Protein AF-A0A0G1WXK4-F1 (afdb_monomer_lite)

Foldseek 3Di:
DDDDDDDDDDDDDDDDDDDDDDDDDPDDDVVVVVVVVVVVVVVVVVVVVVVVVVVVVVVVVLVVLQVQQVVQQVQVLVQVVCCCVPVVCPPLPHDQWDWGDGPNDIWIKGKDFDWDKDAWDKDKFFDFDKDKDFDPPFFAKKKKKWFWWWWWWWWWEELPFWWFKWQWWFWKDKLNQWIWHIWAIWYTWASQARETHETAFAWIGRAPDIDGAGFAWWAWWHYYDNIYIIHTIYTIIMGMHMDRDDDDSMMMTGKIGWIAWIGYRDDPITIIHTTGIMMMMMITHMGDIDTAKMKMWIWDQVVQWIKIKIWMWGQDPNDTKIKIKMKTWSHHPVCCVPDPRTDIDMDMDID

Structure (mmCIF, N/CA/C/O backbone):
data_AF-A0A0G1WXK4-F1
#
_entry.id   AF-A0A0G1WXK4-F1
#
loop_
_atom_site.group_PDB
_atom_site.id
_atom_site.type_symbol
_atom_site.label_atom_id
_atom_site.label_alt_id
_atom_site.label_comp_id
_atom_site.label_asym_id
_atom_site.label_entity_id
_atom_site.label_seq_id
_atom_site.pdbx_PDB_ins_code
_atom_site.Cartn_x
_atom_site.Cartn_y
_atom_site.Cartn_z
_atom_site.occupancy
_atom_site.B_iso_or_equiv
_atom_site.auth_seq_id
_atom_site.auth_comp_id
_atom_site.auth_asym_id
_atom_site.auth_atom_id
_atom_site.pdbx_PDB_model_num
ATOM 1 N N . MET A 1 1 ? -35.075 -45.309 130.081 1.00 41.66 1 MET A N 1
ATOM 2 C CA . MET A 1 1 ? -35.761 -46.570 130.445 1.00 41.66 1 MET A CA 1
ATOM 3 C C . MET A 1 1 ? -36.069 -47.338 129.164 1.00 41.66 1 MET A C 1
ATOM 5 O O . MET A 1 1 ? -36.325 -46.714 128.147 1.00 41.66 1 MET A O 1
ATOM 9 N N . LYS A 1 2 ? -35.885 -48.659 129.210 1.00 35.12 2 LYS A N 1
ATOM 10 C CA . LYS A 1 2 ? -35.767 -49.619 128.099 1.00 35.12 2 LYS A CA 1
ATOM 11 C C . LYS A 1 2 ? -36.991 -49.719 127.160 1.00 35.12 2 LYS A C 1
ATOM 13 O O . LYS A 1 2 ? -38.094 -49.835 127.667 1.00 35.12 2 LYS A O 1
ATOM 18 N N . ILE A 1 3 ? -36.689 -49.835 125.852 1.00 43.84 3 ILE A N 1
ATOM 19 C CA . ILE A 1 3 ? -37.064 -50.914 124.888 1.00 43.84 3 ILE A CA 1
ATOM 20 C C . ILE A 1 3 ? -38.580 -51.095 124.621 1.00 43.84 3 ILE A C 1
ATOM 22 O O . ILE A 1 3 ? -39.350 -51.225 125.556 1.00 43.84 3 ILE A O 1
ATOM 26 N N . GLN A 1 4 ? -39.067 -51.072 123.369 1.00 45.81 4 GLN A N 1
ATOM 27 C CA . GLN A 1 4 ? -39.201 -52.216 122.432 1.00 45.81 4 GLN A CA 1
ATOM 28 C C . GLN A 1 4 ? -39.259 -51.697 120.976 1.00 45.81 4 GLN A C 1
ATOM 30 O O . GLN A 1 4 ? -40.001 -50.770 120.680 1.00 45.81 4 GLN A O 1
ATOM 35 N N . ASN A 1 5 ? -38.365 -52.143 120.084 1.00 42.38 5 ASN A N 1
ATOM 36 C CA . ASN A 1 5 ? -38.590 -53.232 119.114 1.00 42.38 5 ASN A CA 1
ATOM 37 C C . ASN A 1 5 ? -39.894 -53.099 118.304 1.00 42.38 5 ASN A C 1
ATOM 39 O O . ASN A 1 5 ? -40.958 -53.382 118.837 1.00 42.38 5 ASN A O 1
ATOM 43 N N . ASN A 1 6 ? -39.807 -52.889 116.985 1.00 46.06 6 ASN A N 1
ATOM 44 C CA . ASN A 1 6 ? -39.940 -54.022 116.065 1.00 46.06 6 ASN A CA 1
ATOM 45 C C . ASN A 1 6 ? -39.464 -53.689 114.643 1.00 46.06 6 ASN A C 1
ATOM 47 O O . ASN A 1 6 ? -39.660 -52.607 114.106 1.00 46.06 6 ASN A O 1
ATOM 51 N N . ARG A 1 7 ? -38.808 -54.694 114.084 1.00 48.53 7 ARG A N 1
ATOM 52 C CA . ARG A 1 7 ? -38.086 -54.807 112.823 1.00 48.53 7 ARG A CA 1
ATOM 53 C C . ARG A 1 7 ? -39.079 -55.139 111.697 1.00 48.53 7 ARG A C 1
ATOM 55 O O . ARG A 1 7 ? -39.976 -55.936 111.953 1.00 48.53 7 ARG A O 1
ATOM 62 N N . LYS A 1 8 ? -38.842 -54.673 110.460 1.00 41.69 8 LYS A N 1
ATOM 63 C CA . LYS A 1 8 ? -38.723 -55.514 109.236 1.00 41.69 8 LYS A CA 1
ATOM 64 C C . LYS A 1 8 ? -38.886 -54.723 107.928 1.00 41.69 8 LYS A C 1
ATOM 66 O O . LYS A 1 8 ? -39.971 -54.232 107.658 1.00 41.69 8 LYS A O 1
ATOM 71 N N . GLY A 1 9 ? -37.820 -54.786 107.117 1.00 40.81 9 GLY A N 1
ATOM 72 C CA . GLY A 1 9 ? -37.814 -54.814 105.643 1.00 40.81 9 GLY A CA 1
ATOM 73 C C . GLY A 1 9 ? -38.165 -53.508 104.924 1.00 40.81 9 GLY A C 1
ATOM 74 O O . GLY A 1 9 ? -39.034 -52.773 105.353 1.00 40.81 9 GLY A O 1
ATOM 75 N N . GLU A 1 10 ? -37.591 -53.141 103.787 1.00 44.91 10 GLU A N 1
ATOM 76 C CA . GLU A 1 10 ? -36.453 -53.609 102.997 1.00 44.91 10 GLU A CA 1
ATOM 77 C C . GLU A 1 10 ? -36.301 -52.555 101.879 1.00 44.91 10 GLU A C 1
ATOM 79 O O . GLU A 1 10 ? -37.285 -51.995 101.401 1.00 44.91 10 GLU A O 1
ATOM 84 N N . THR A 1 11 ? -35.074 -52.256 101.475 1.00 51.19 11 THR A N 1
ATOM 85 C CA . THR A 1 11 ? -34.707 -51.358 100.367 1.00 51.19 11 THR A CA 1
ATOM 86 C C . THR A 1 11 ? -34.987 -51.963 98.982 1.00 51.19 11 THR A C 1
ATOM 88 O O . THR A 1 11 ? -34.488 -53.055 98.734 1.00 51.19 11 THR A O 1
ATOM 91 N N . LYS A 1 12 ? -35.625 -51.231 98.045 1.00 43.31 12 LYS A N 1
ATOM 92 C CA . LYS A 1 12 ? -35.510 -51.371 96.559 1.00 43.31 12 LYS A CA 1
ATOM 93 C C . LYS A 1 12 ? -35.863 -50.005 95.909 1.00 43.31 12 LYS A C 1
ATOM 95 O O . LYS A 1 12 ? -36.922 -49.485 96.224 1.00 43.31 12 LYS A O 1
ATOM 100 N N . SER A 1 13 ? -35.024 -49.255 95.167 1.00 46.50 13 SER A N 1
ATOM 101 C CA . SER A 1 13 ? -34.212 -49.544 93.956 1.00 46.50 13 SER A CA 1
ATOM 102 C C . SER A 1 13 ? -35.117 -50.037 92.801 1.00 46.50 13 SER A C 1
ATOM 104 O O . SER A 1 13 ? -35.832 -51.002 93.019 1.00 46.50 13 SER A O 1
ATOM 106 N N . ILE A 1 14 ? -35.200 -49.509 91.566 1.00 52.84 14 ILE A N 1
ATOM 107 C CA . ILE A 1 14 ? -34.344 -48.684 90.684 1.00 52.84 14 ILE A CA 1
ATOM 108 C C . ILE A 1 14 ? -35.259 -48.032 89.602 1.00 52.84 14 ILE A C 1
ATOM 110 O O . ILE A 1 14 ? -36.332 -48.559 89.332 1.00 52.84 14 ILE A O 1
ATOM 114 N N . ALA A 1 15 ? -34.799 -46.919 89.006 1.00 56.75 15 ALA A N 1
ATOM 115 C CA . ALA A 1 15 ? -35.123 -46.283 87.709 1.00 56.75 15 ALA A CA 1
ATOM 116 C C . ALA A 1 15 ? -36.350 -46.731 86.879 1.00 56.75 15 ALA A C 1
ATOM 118 O O . ALA A 1 15 ? -36.538 -47.904 86.574 1.00 56.75 15 ALA A O 1
ATOM 119 N N . GLY A 1 16 ? -37.077 -45.748 86.336 1.00 41.72 16 GLY A N 1
ATOM 120 C CA . GLY A 1 16 ? -38.125 -45.993 85.345 1.00 41.72 16 GLY A CA 1
ATOM 121 C C . GLY A 1 16 ? -38.534 -44.739 84.580 1.00 41.72 16 GLY A C 1
ATOM 122 O O . GLY A 1 16 ? -39.426 -44.008 84.998 1.00 41.72 16 GLY A O 1
ATOM 123 N N . PHE A 1 17 ? -37.880 -44.526 83.440 1.00 55.03 17 PHE A N 1
ATOM 124 C CA . PHE A 1 17 ? -38.370 -43.749 82.302 1.00 55.03 17 PHE A CA 1
ATOM 125 C C . PHE A 1 17 ? -39.812 -44.202 82.005 1.00 55.03 17 PHE A C 1
ATOM 127 O O . PHE A 1 17 ? -40.010 -45.360 81.641 1.00 55.03 17 PHE A O 1
ATOM 134 N N . THR A 1 18 ? -40.823 -43.350 82.206 1.00 49.12 18 THR A N 1
ATOM 135 C CA . THR A 1 18 ? -42.198 -43.674 81.793 1.00 49.12 18 THR A CA 1
ATOM 136 C C . THR A 1 18 ? -42.610 -42.828 80.591 1.00 49.12 18 THR A C 1
ATOM 138 O O . THR A 1 18 ? -42.410 -41.613 80.588 1.00 49.12 18 THR A O 1
ATOM 141 N N . PRO A 1 19 ? -43.124 -43.480 79.534 1.00 50.81 19 PRO A N 1
ATOM 142 C CA . PRO A 1 19 ? -43.397 -42.862 78.251 1.00 50.81 19 PRO A CA 1
ATOM 143 C C . PRO A 1 19 ? -44.716 -42.093 78.305 1.00 50.81 19 PRO A C 1
ATOM 145 O O . PRO A 1 19 ? -45.683 -42.515 78.941 1.00 50.81 19 PRO A O 1
ATOM 148 N N . TYR A 1 20 ? -44.783 -40.982 77.581 1.00 52.19 20 TYR A N 1
ATOM 149 C CA . TYR A 1 20 ? -46.038 -40.285 77.329 1.00 52.19 20 TYR A CA 1
ATOM 150 C C . TYR A 1 20 ? -46.909 -41.163 76.418 1.00 52.19 20 TYR A C 1
ATOM 152 O O . TYR A 1 20 ? -46.663 -41.288 75.219 1.00 52.19 20 TYR A O 1
ATOM 160 N N . HIS A 1 21 ? -47.905 -41.816 77.01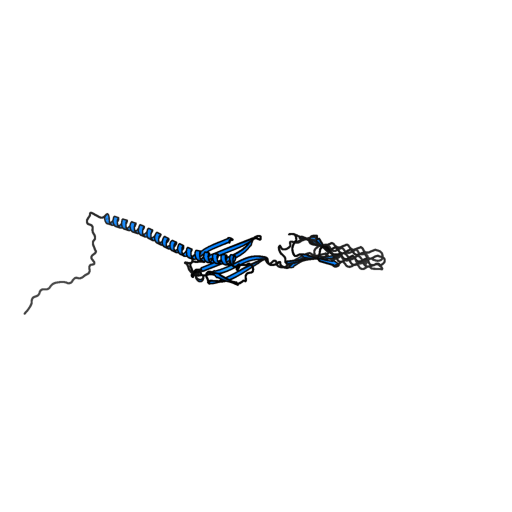4 1.00 43.34 21 HIS A N 1
ATOM 161 C CA . HIS A 1 21 ? -48.878 -42.670 76.340 1.00 43.34 21 HIS A CA 1
ATOM 162 C C . HIS A 1 21 ? -49.996 -41.792 75.750 1.00 43.34 21 HIS A C 1
ATOM 164 O O . HIS A 1 21 ? -50.856 -41.288 76.471 1.00 43.34 21 HIS A O 1
ATOM 170 N N . PHE A 1 22 ? -49.983 -41.589 74.432 1.00 50.44 22 PHE A N 1
ATOM 171 C CA . PHE A 1 22 ? -51.035 -40.893 73.685 1.00 50.44 22 PHE A CA 1
ATOM 172 C C . PHE A 1 22 ? -52.007 -41.934 73.108 1.00 50.44 22 PHE A C 1
ATOM 174 O O . PHE A 1 22 ? -51.678 -42.602 72.135 1.00 50.44 22 PHE A O 1
ATOM 181 N N . PHE A 1 23 ? -53.213 -42.077 73.671 1.00 50.66 23 PHE A N 1
ATOM 182 C CA . PHE A 1 23 ? -54.327 -42.738 72.976 1.00 50.66 23 PHE A CA 1
ATOM 183 C C . PHE A 1 23 ? -55.644 -41.972 73.159 1.00 50.66 23 PHE A C 1
ATOM 185 O O . PHE A 1 23 ? -56.303 -42.027 74.190 1.00 50.66 23 PHE A O 1
ATOM 192 N N . SER A 1 24 ? -55.966 -41.227 72.099 1.00 55.62 24 SER A N 1
ATOM 193 C CA . SER A 1 24 ? -57.260 -41.115 71.411 1.00 55.62 24 SER A CA 1
ATOM 194 C C . SER A 1 24 ? -58.548 -41.375 72.213 1.00 55.62 24 SER A C 1
ATOM 196 O O . SER A 1 24 ? -58.931 -42.517 72.461 1.00 55.62 24 SER A O 1
ATOM 198 N N . LYS A 1 25 ? -59.312 -40.298 72.458 1.00 50.84 25 LYS A N 1
ATOM 199 C CA . LYS A 1 25 ? -60.781 -40.361 72.491 1.00 50.84 25 LYS A CA 1
ATOM 200 C C . LYS A 1 25 ? -61.309 -40.229 71.060 1.00 50.84 25 LYS A C 1
ATOM 202 O O . LYS A 1 25 ? -61.037 -39.241 70.378 1.00 50.84 25 LYS A O 1
ATOM 207 N N . SER A 1 26 ? -62.083 -41.229 70.645 1.00 61.22 26 SER A N 1
ATOM 208 C CA . SER A 1 26 ? -62.798 -41.291 69.369 1.00 61.22 26 SER A CA 1
ATOM 209 C C . SER A 1 26 ? -63.675 -40.050 69.158 1.00 61.22 26 SER A C 1
ATOM 211 O O . SER A 1 26 ? -64.476 -39.699 70.026 1.00 61.22 26 SER A O 1
ATOM 213 N N . GLY A 1 27 ? -63.500 -39.383 68.011 1.00 58.22 27 GLY A N 1
ATOM 214 C CA . GLY A 1 27 ? -64.423 -38.351 67.536 1.00 58.22 27 GLY A CA 1
ATOM 215 C C . GLY A 1 27 ? -63.865 -37.271 66.606 1.00 58.22 27 GLY A C 1
ATOM 216 O O . GLY A 1 27 ? -64.659 -36.682 65.882 1.00 58.22 27 GLY A O 1
ATOM 217 N N . LYS A 1 28 ? -62.558 -36.951 66.592 1.00 59.44 28 LYS A N 1
ATOM 218 C CA . LYS A 1 28 ? -62.038 -35.792 65.819 1.00 59.44 28 LYS A CA 1
ATOM 219 C C . LYS A 1 28 ? -60.566 -35.962 65.387 1.00 59.44 28 LYS A C 1
ATOM 221 O O . LYS A 1 28 ? -59.676 -35.430 66.036 1.00 59.44 28 LYS A O 1
ATOM 226 N N . GLY A 1 29 ? -60.307 -36.709 64.305 1.00 63.47 29 GLY A N 1
ATOM 227 C CA . GLY A 1 29 ? -58.955 -36.939 63.740 1.00 63.47 29 GLY A CA 1
ATOM 228 C C . GLY A 1 29 ? -58.652 -36.218 62.413 1.00 63.47 29 GLY A C 1
ATOM 229 O O . GLY A 1 29 ? -57.507 -36.169 61.981 1.00 63.47 29 GLY A O 1
ATOM 230 N N . PHE A 1 30 ? -59.661 -35.626 61.768 1.00 76.88 30 PHE A N 1
ATOM 231 C CA . PHE A 1 30 ? -59.514 -34.963 60.463 1.00 76.88 30 PHE A CA 1
ATOM 232 C C . PHE A 1 30 ? -58.819 -33.591 60.547 1.00 76.88 30 PHE A C 1
ATOM 234 O O . PHE A 1 30 ? -58.151 -33.161 59.609 1.00 76.88 30 PHE A O 1
ATOM 241 N N . THR A 1 31 ? -58.931 -32.909 61.687 1.00 84.50 31 THR A N 1
ATOM 242 C CA . THR A 1 31 ? -58.448 -31.531 61.864 1.00 84.50 31 THR A CA 1
ATOM 243 C C . THR A 1 31 ? -56.924 -31.408 61.814 1.00 84.50 31 THR A C 1
ATOM 245 O O . THR A 1 31 ? -56.426 -30.398 61.329 1.00 84.50 31 THR A O 1
ATOM 248 N N . LEU A 1 32 ? -56.177 -32.424 62.262 1.00 84.06 32 LEU A N 1
ATOM 249 C CA . LEU A 1 32 ? -54.707 -32.404 62.276 1.00 84.06 32 LEU A CA 1
ATOM 250 C C . LEU A 1 32 ? -54.129 -32.582 60.859 1.00 84.06 32 LEU A C 1
ATOM 252 O O . LEU A 1 32 ? -53.224 -31.851 60.465 1.00 84.06 32 LEU A O 1
ATOM 256 N N . LEU A 1 33 ? -54.715 -33.481 60.060 1.00 85.12 33 LEU A N 1
ATOM 257 C CA . LEU A 1 33 ? -54.358 -33.656 58.646 1.00 85.12 33 LEU A CA 1
ATOM 258 C C . LEU A 1 33 ? -54.715 -32.416 57.815 1.00 85.12 33 LEU A C 1
ATOM 260 O O . LEU A 1 33 ? -53.905 -31.975 57.003 1.00 85.12 33 LEU A O 1
ATOM 264 N N . LEU A 1 34 ? -55.886 -31.815 58.060 1.00 89.38 34 LEU A N 1
ATOM 265 C CA . LEU A 1 34 ? -56.286 -30.564 57.412 1.00 89.38 34 LEU A CA 1
ATOM 266 C C . LEU A 1 34 ? -55.336 -29.412 57.771 1.00 89.38 34 LEU A C 1
ATOM 268 O O . LEU A 1 34 ? -54.915 -28.675 56.884 1.00 89.38 34 LEU A O 1
ATOM 272 N N . ALA A 1 35 ? -54.962 -29.274 59.047 1.00 90.88 35 ALA A N 1
ATOM 273 C CA . ALA A 1 35 ? -54.030 -28.240 59.492 1.00 90.88 35 ALA A CA 1
ATOM 274 C C . ALA A 1 35 ? -52.653 -28.387 58.825 1.00 90.88 35 ALA A C 1
ATOM 276 O O . ALA A 1 35 ? -52.133 -27.415 58.283 1.00 90.88 35 ALA A O 1
ATOM 277 N N . ALA A 1 36 ? -52.096 -29.602 58.791 1.00 90.50 36 ALA A N 1
ATOM 278 C CA . ALA A 1 36 ? -50.813 -29.864 58.142 1.00 90.50 36 ALA A CA 1
ATOM 279 C C . ALA A 1 36 ? -50.853 -29.590 56.628 1.00 90.50 36 ALA A C 1
ATOM 281 O O . ALA A 1 36 ? -49.918 -29.005 56.080 1.00 90.50 36 ALA A O 1
ATOM 282 N N . LEU A 1 37 ? -51.953 -29.953 55.958 1.00 95.12 37 LEU A N 1
ATOM 283 C CA . LEU A 1 37 ? -52.156 -29.676 54.538 1.00 95.12 37 LEU A CA 1
ATOM 284 C C . LEU A 1 37 ? -52.185 -28.167 54.272 1.00 95.12 37 LEU A C 1
ATOM 286 O O . LEU A 1 37 ? -51.440 -27.688 53.417 1.00 95.12 37 LEU A O 1
ATOM 290 N N . VAL A 1 38 ? -52.964 -27.405 55.045 1.00 96.00 38 VAL A N 1
ATOM 291 C CA . VAL A 1 38 ? -53.034 -25.943 54.898 1.00 96.00 38 VAL A CA 1
ATOM 292 C C . VAL A 1 38 ? -51.671 -25.301 55.171 1.00 96.00 38 VAL A C 1
ATOM 294 O O . VAL A 1 38 ? -51.231 -24.467 54.381 1.00 96.00 38 VAL A O 1
ATOM 297 N N . SER A 1 39 ? -50.950 -25.730 56.213 1.00 96.50 39 SER A N 1
ATOM 298 C CA . SER A 1 39 ? -49.589 -25.247 56.485 1.00 96.50 39 SER A CA 1
ATOM 299 C C . SER A 1 39 ? -48.612 -25.552 55.345 1.00 96.50 39 SER A C 1
ATOM 301 O O . SER A 1 39 ? -47.809 -24.688 54.997 1.00 96.50 39 SER A O 1
ATOM 303 N N . SER A 1 40 ? -48.689 -26.734 54.724 1.00 97.00 40 SER A N 1
ATOM 304 C CA . SER A 1 40 ? -47.815 -27.093 53.598 1.00 97.00 40 SER A CA 1
ATOM 305 C C . SER A 1 40 ? -48.082 -26.250 52.347 1.00 97.00 40 SER A C 1
ATOM 307 O O . SER A 1 40 ? -47.136 -25.820 51.690 1.00 97.00 40 SER A O 1
ATOM 309 N N . ILE A 1 41 ? -49.353 -25.938 52.056 1.00 97.00 41 ILE A N 1
ATOM 310 C CA . ILE A 1 41 ? -49.741 -25.085 50.925 1.00 97.00 41 ILE A CA 1
ATOM 311 C C . ILE A 1 41 ? -49.258 -23.654 51.154 1.00 97.00 41 ILE A C 1
ATOM 313 O O . ILE A 1 41 ? -48.636 -23.069 50.271 1.00 97.00 41 ILE A O 1
ATOM 317 N N . VAL A 1 42 ? -49.495 -23.096 52.346 1.00 97.44 42 VAL A N 1
ATOM 318 C CA . VAL A 1 42 ? -49.046 -21.736 52.684 1.00 97.44 42 VAL A CA 1
ATOM 319 C C . VAL A 1 42 ? -47.522 -21.635 52.611 1.00 97.44 42 VAL A C 1
ATOM 321 O O . VAL A 1 42 ? -47.005 -20.662 52.066 1.00 97.44 42 VAL A O 1
ATOM 324 N N . LEU A 1 43 ? -46.794 -22.654 53.082 1.00 96.81 43 LEU A N 1
ATOM 325 C CA . LEU A 1 43 ? -45.337 -22.702 52.973 1.00 96.81 43 LEU A CA 1
ATOM 326 C C . LEU A 1 43 ? -44.869 -22.790 51.514 1.00 96.81 43 LEU A C 1
ATOM 328 O O . LEU A 1 43 ? -43.937 -22.083 51.137 1.00 96.81 43 LEU A O 1
ATOM 332 N N . ALA A 1 44 ? -45.520 -23.611 50.685 1.00 97.19 44 ALA A N 1
ATOM 333 C CA . ALA A 1 44 ? -45.195 -23.728 49.265 1.00 97.19 44 ALA A CA 1
ATOM 334 C C . ALA A 1 44 ? -45.419 -22.404 48.515 1.00 97.19 44 ALA A C 1
ATOM 336 O O . ALA A 1 44 ? -44.558 -21.980 47.743 1.00 97.19 44 ALA A O 1
ATOM 337 N N . ILE A 1 45 ? -46.532 -21.713 48.785 1.00 97.25 45 ILE A N 1
ATOM 338 C CA . ILE A 1 45 ? -46.826 -20.393 48.208 1.00 97.25 45 ILE A CA 1
ATOM 339 C C . ILE A 1 45 ? -45.808 -19.358 48.702 1.00 97.25 45 ILE A C 1
ATOM 341 O O . ILE A 1 45 ? -45.259 -18.606 47.898 1.00 97.25 45 ILE A O 1
ATOM 345 N N . GLY A 1 46 ? -45.504 -19.343 50.003 1.00 97.75 46 GLY A N 1
ATOM 346 C CA . GLY A 1 46 ? -44.511 -18.437 50.582 1.00 97.75 46 GLY A CA 1
ATOM 347 C C . GLY A 1 46 ? -43.117 -18.629 49.979 1.00 97.75 46 GLY A C 1
ATOM 348 O O . GLY A 1 46 ? -42.469 -17.653 49.601 1.00 97.75 46 GLY A O 1
ATOM 349 N N . ALA A 1 47 ? -42.682 -19.881 49.809 1.00 96.00 47 ALA A N 1
ATOM 350 C CA . ALA A 1 47 ? -41.414 -20.213 49.165 1.00 96.00 47 ALA A CA 1
ATOM 351 C C . ALA A 1 47 ? -41.388 -19.795 47.684 1.00 96.00 47 ALA A C 1
ATOM 353 O O . ALA A 1 47 ? -40.374 -19.278 47.210 1.00 96.00 47 ALA A O 1
ATOM 354 N N . ALA A 1 48 ? -42.502 -19.962 46.964 1.00 97.25 48 ALA A N 1
ATOM 355 C CA . ALA A 1 48 ? -42.622 -19.526 45.575 1.00 97.25 48 ALA A CA 1
ATOM 356 C C . ALA A 1 48 ? -42.509 -17.996 45.441 1.00 97.25 48 ALA A C 1
ATOM 358 O O . ALA A 1 48 ? -41.714 -17.514 44.634 1.00 97.25 48 ALA A O 1
ATOM 359 N N . ILE A 1 49 ? -43.237 -17.233 46.264 1.00 96.94 49 ILE A N 1
ATOM 360 C CA . ILE A 1 49 ? -43.202 -15.760 46.255 1.00 96.94 49 ILE A CA 1
ATOM 361 C C . ILE A 1 49 ? -41.808 -15.247 46.633 1.00 96.94 49 ILE A C 1
ATOM 363 O O . ILE A 1 49 ? -41.275 -14.371 45.955 1.00 96.94 49 ILE A O 1
ATOM 367 N N . TYR A 1 50 ? -41.179 -15.821 47.662 1.00 97.06 50 TYR A N 1
ATOM 368 C CA . TYR A 1 50 ? -39.814 -15.464 48.056 1.00 97.06 50 TYR A CA 1
ATOM 369 C C . TYR A 1 50 ? -38.804 -15.699 46.922 1.00 97.06 50 TYR A C 1
ATOM 371 O O . TYR A 1 50 ? -37.956 -14.848 46.647 1.00 97.06 50 TYR A O 1
ATOM 379 N N . GLY A 1 51 ? -38.930 -16.828 46.217 1.00 95.31 51 GLY A N 1
ATOM 380 C CA . GLY A 1 51 ? -38.089 -17.144 45.065 1.00 95.31 51 GLY A CA 1
ATOM 381 C C . GLY A 1 51 ? -38.252 -16.160 43.901 1.00 95.31 51 GLY A C 1
ATOM 382 O O . GLY A 1 51 ? -37.272 -15.858 43.221 1.00 95.31 51 GLY A O 1
ATOM 383 N N . ILE A 1 52 ? -39.462 -15.641 43.679 1.00 96.50 52 ILE A N 1
ATOM 384 C CA . ILE A 1 52 ? -39.724 -14.595 42.678 1.00 96.50 52 ILE A CA 1
ATOM 385 C C . ILE A 1 52 ? -39.109 -13.267 43.135 1.00 96.50 52 ILE A C 1
ATOM 387 O O . ILE A 1 52 ? -38.331 -12.672 42.391 1.00 96.50 52 ILE A O 1
ATOM 391 N N . ALA A 1 53 ? -39.356 -12.859 44.381 1.00 96.25 53 ALA A N 1
ATOM 392 C CA . ALA A 1 53 ? -38.875 -11.590 44.925 1.00 96.25 53 ALA A CA 1
ATOM 393 C C . ALA A 1 53 ? -37.340 -11.462 44.884 1.00 96.25 53 ALA A C 1
ATOM 395 O O . ALA A 1 53 ? -36.815 -10.414 44.515 1.00 96.25 53 ALA A O 1
ATOM 396 N N . ILE A 1 54 ? -36.591 -12.529 45.195 1.00 95.88 54 ILE A N 1
ATOM 397 C CA . ILE A 1 54 ? -35.120 -12.509 45.081 1.00 95.88 54 ILE A CA 1
ATOM 398 C C . ILE A 1 54 ? -34.670 -12.273 43.639 1.00 95.88 54 ILE A C 1
ATOM 400 O O . ILE A 1 54 ? -33.725 -11.518 43.402 1.00 95.88 54 ILE A O 1
ATOM 404 N N . LYS A 1 55 ? -35.319 -12.926 42.670 1.00 95.50 55 LYS A N 1
ATOM 405 C CA . LYS A 1 55 ? -34.970 -12.766 41.255 1.00 95.50 55 LYS A CA 1
ATOM 406 C C . LYS A 1 55 ? -35.257 -11.343 40.789 1.00 95.50 55 LYS A C 1
ATOM 408 O O . LYS A 1 55 ? -34.411 -10.757 40.124 1.00 95.50 55 LYS A O 1
ATOM 413 N N . GLU A 1 56 ? -36.391 -10.772 41.185 1.00 94.56 56 GLU A N 1
ATOM 414 C CA . GLU A 1 56 ? -36.754 -9.387 40.869 1.00 94.56 56 GLU A CA 1
ATOM 415 C C . GLU A 1 56 ? -35.789 -8.372 41.490 1.00 94.56 56 GLU A C 1
ATOM 417 O O . GLU A 1 56 ? -35.361 -7.439 40.810 1.00 94.56 56 GLU A O 1
ATOM 422 N N . LEU A 1 57 ? -35.375 -8.573 42.746 1.00 93.44 57 LEU A N 1
ATOM 423 C CA . LEU A 1 57 ? -34.372 -7.724 43.395 1.00 93.44 57 LEU A CA 1
ATOM 424 C C . LEU A 1 57 ? -33.012 -7.806 42.691 1.00 93.44 57 LEU A C 1
ATOM 426 O O . LEU A 1 57 ? -32.361 -6.781 42.492 1.00 93.44 57 LEU A O 1
ATOM 430 N N . ASN A 1 58 ? -32.595 -9.002 42.270 1.00 92.19 58 ASN A N 1
ATOM 431 C CA . ASN A 1 58 ? -31.340 -9.180 41.543 1.00 92.19 58 ASN A CA 1
ATOM 432 C C . ASN A 1 58 ? -31.393 -8.524 40.152 1.00 92.19 58 ASN A C 1
ATOM 434 O O . ASN A 1 58 ? -30.506 -7.751 39.795 1.00 92.19 58 ASN A O 1
ATOM 438 N N . LEU A 1 59 ? -32.476 -8.741 39.397 1.00 93.31 59 LEU A N 1
ATOM 439 C CA . LEU A 1 59 ? -32.700 -8.076 38.109 1.00 93.31 59 LEU A CA 1
ATOM 440 C C . LEU A 1 59 ? -32.754 -6.549 38.257 1.00 93.31 59 LEU A C 1
ATOM 442 O O . LEU A 1 59 ? -32.202 -5.840 37.419 1.00 93.31 59 LEU A O 1
ATOM 446 N N . SER A 1 60 ? -33.345 -6.041 39.341 1.00 94.00 60 SER A N 1
ATOM 447 C CA . SER A 1 60 ? -33.372 -4.605 39.647 1.00 94.00 60 SER A CA 1
ATOM 448 C C . SER A 1 60 ? -31.975 -4.048 39.933 1.00 94.00 60 SER A C 1
ATOM 450 O O . SER A 1 60 ? -31.646 -2.952 39.477 1.00 94.00 60 SER A O 1
ATOM 452 N N . SER A 1 61 ? -31.131 -4.802 40.648 1.00 92.25 61 SER A N 1
ATOM 453 C CA . SER A 1 61 ? -29.730 -4.428 40.884 1.00 92.25 61 SER A CA 1
ATOM 454 C C . SER A 1 61 ? -28.939 -4.378 39.578 1.00 92.25 61 SER A C 1
ATOM 456 O O . SER A 1 61 ? -28.288 -3.376 39.302 1.00 92.25 61 SER A O 1
ATOM 458 N N . ILE A 1 62 ? -29.053 -5.411 38.738 1.00 93.31 62 ILE A N 1
ATOM 459 C CA . ILE A 1 62 ? -28.392 -5.461 37.424 1.00 93.31 62 ILE A CA 1
ATOM 460 C C . ILE A 1 62 ? -28.896 -4.327 36.523 1.00 93.31 62 ILE A C 1
ATOM 462 O O . ILE A 1 62 ? -28.112 -3.718 35.801 1.00 93.31 62 ILE A O 1
ATOM 466 N N . GLY A 1 63 ? -30.193 -4.010 36.578 1.00 94.44 63 GLY A N 1
ATOM 467 C CA . GLY A 1 63 ? -30.784 -2.893 35.845 1.00 94.44 63 GLY A CA 1
ATOM 468 C C . GLY A 1 63 ? -30.174 -1.547 36.235 1.00 94.44 63 GLY A C 1
ATOM 469 O O . GLY A 1 63 ? -29.822 -0.762 35.358 1.00 94.44 63 GLY A O 1
ATOM 470 N N . ARG A 1 64 ? -29.979 -1.299 37.535 1.00 93.75 64 ARG A N 1
ATOM 471 C CA . ARG A 1 64 ? -29.308 -0.090 38.035 1.00 93.75 64 ARG A CA 1
ATOM 472 C C . ARG A 1 64 ? -27.834 -0.042 37.631 1.00 93.75 64 ARG A C 1
ATOM 474 O O . ARG A 1 64 ? -27.381 0.968 37.104 1.00 93.75 64 ARG A O 1
ATOM 481 N N . ASP A 1 65 ? -27.103 -1.133 37.824 1.00 94.12 65 ASP A N 1
ATOM 482 C CA . ASP A 1 65 ? -25.679 -1.210 37.479 1.00 94.12 65 ASP A CA 1
ATOM 483 C C . ASP A 1 65 ? -25.452 -1.034 35.972 1.00 94.12 65 ASP A C 1
ATOM 485 O O . ASP A 1 65 ? -24.517 -0.365 35.535 1.00 94.12 65 ASP A O 1
ATOM 489 N N . SER A 1 66 ? -26.371 -1.563 35.165 1.00 95.12 66 SER A N 1
ATOM 490 C CA . SER A 1 66 ? -26.409 -1.352 33.723 1.00 95.12 66 SER A CA 1
ATOM 491 C C . SER A 1 66 ? -26.606 0.119 33.348 1.00 95.12 66 SER A C 1
ATOM 493 O O . SER A 1 66 ? -26.055 0.544 32.336 1.00 95.12 66 SER A O 1
ATOM 495 N N . GLN A 1 67 ? -27.386 0.894 34.112 1.00 95.12 67 GLN A N 1
ATOM 496 C CA . GLN A 1 67 ? -27.552 2.331 33.861 1.00 95.12 67 GLN A CA 1
ATOM 497 C C . GLN A 1 67 ? -26.259 3.090 34.141 1.00 95.12 67 GLN A C 1
ATOM 499 O O . GLN A 1 67 ? -25.889 3.949 33.349 1.00 95.12 67 GLN A O 1
ATOM 504 N N . PHE A 1 68 ? -25.540 2.743 35.211 1.00 94.00 68 PHE A N 1
ATOM 505 C CA . PHE A 1 68 ? -24.241 3.350 35.496 1.00 94.00 68 PHE A CA 1
ATOM 506 C C . PHE A 1 68 ? -23.208 3.051 34.408 1.00 94.00 68 PHE A C 1
ATOM 508 O O . PHE A 1 68 ? -22.546 3.967 33.927 1.00 94.00 68 PHE A O 1
ATOM 515 N N . ALA A 1 69 ? -23.113 1.788 33.982 1.00 95.25 69 ALA A N 1
ATOM 516 C CA . ALA A 1 69 ? -22.239 1.385 32.884 1.00 95.25 69 ALA A CA 1
ATOM 517 C C . ALA A 1 69 ? -22.583 2.135 31.586 1.00 95.25 69 ALA A C 1
ATOM 519 O O . ALA A 1 69 ? -21.702 2.674 30.926 1.00 95.25 69 ALA A O 1
ATOM 520 N N . PHE A 1 70 ? -23.871 2.228 31.244 1.00 96.06 70 PHE A N 1
ATOM 521 C CA . PHE A 1 70 ? -24.315 2.939 30.046 1.00 96.06 70 PHE A CA 1
ATOM 522 C C . PHE A 1 70 ? -24.038 4.447 30.122 1.00 96.06 70 PHE A C 1
ATOM 524 O O . PHE A 1 70 ? -23.515 5.015 29.172 1.00 96.06 70 PHE A O 1
ATOM 531 N N . TYR A 1 71 ? -24.317 5.086 31.261 1.00 94.56 71 TYR A N 1
ATOM 532 C CA . TYR A 1 71 ? -24.067 6.515 31.464 1.00 94.56 71 TYR A CA 1
ATOM 533 C C . TYR A 1 71 ? -22.577 6.866 31.351 1.00 94.56 71 TYR A C 1
ATOM 535 O O . TYR A 1 71 ? -22.223 7.884 30.757 1.00 94.56 71 TYR A O 1
ATOM 543 N N . ALA A 1 72 ? -21.695 6.015 31.885 1.00 94.12 72 ALA A N 1
ATOM 544 C CA . ALA A 1 72 ? -20.252 6.191 31.744 1.00 94.12 72 ALA A CA 1
ATOM 545 C C . ALA A 1 72 ? -19.811 6.083 30.272 1.00 94.12 72 ALA A C 1
ATOM 547 O O . ALA A 1 72 ? -19.056 6.934 29.797 1.00 94.12 72 ALA A O 1
ATOM 548 N N . ALA A 1 73 ? -20.323 5.083 29.543 1.00 95.81 73 ALA A N 1
ATOM 549 C CA . ALA A 1 73 ? -20.046 4.905 28.118 1.00 95.81 73 ALA A CA 1
ATOM 550 C C . ALA A 1 73 ? -20.481 6.128 27.294 1.00 95.81 73 ALA A C 1
ATOM 552 O O . ALA A 1 73 ? -19.682 6.653 26.516 1.00 95.81 73 ALA A O 1
ATOM 553 N N . ASP A 1 74 ? -21.715 6.589 27.505 1.00 95.50 74 ASP A N 1
ATOM 554 C CA . ASP A 1 74 ? -22.333 7.719 26.806 1.00 95.50 74 ASP A CA 1
ATOM 555 C C . ASP A 1 74 ? -21.587 9.030 27.077 1.00 95.50 74 ASP A C 1
ATOM 557 O O . ASP A 1 74 ? -21.156 9.710 26.151 1.00 95.50 74 ASP A O 1
ATOM 561 N N . THR A 1 75 ? -21.287 9.320 28.347 1.00 93.50 75 THR A N 1
ATOM 562 C CA . THR A 1 75 ? -20.528 10.520 28.739 1.00 93.50 75 THR A CA 1
ATOM 563 C C . THR A 1 75 ? -19.160 10.578 28.050 1.00 93.50 75 THR A C 1
ATOM 565 O O . THR A 1 75 ? -18.727 11.633 27.578 1.00 93.50 75 THR A O 1
ATOM 568 N N . ALA A 1 76 ? -18.454 9.446 27.974 1.00 94.12 76 ALA A N 1
ATOM 569 C CA . ALA A 1 76 ? -17.149 9.391 27.326 1.00 94.12 76 ALA A CA 1
ATOM 570 C C . ALA A 1 76 ? -17.250 9.471 25.788 1.00 94.12 76 ALA A C 1
ATOM 572 O O . ALA A 1 76 ? -16.409 10.114 25.146 1.00 94.12 76 ALA A O 1
ATOM 573 N N . ALA A 1 77 ? -18.303 8.894 25.197 1.00 95.25 77 ALA A N 1
ATOM 574 C CA . ALA A 1 77 ? -18.590 9.001 23.769 1.00 95.25 77 ALA A CA 1
ATOM 575 C C . ALA A 1 77 ? -18.911 10.451 23.367 1.00 95.25 77 ALA A C 1
ATOM 577 O O . ALA A 1 77 ? -18.280 10.985 22.454 1.00 95.25 77 ALA A O 1
ATOM 578 N N . GLU A 1 78 ? -19.791 11.124 24.109 1.00 94.38 78 GLU A N 1
ATOM 579 C CA . GLU A 1 78 ? -20.153 12.527 23.892 1.00 94.38 78 GLU A CA 1
ATOM 580 C C . GLU A 1 78 ? -18.967 13.468 24.115 1.00 94.38 78 GLU A C 1
ATOM 582 O O . GLU A 1 78 ? -18.756 14.400 23.338 1.00 94.38 78 GLU A O 1
ATOM 587 N N . CYS A 1 79 ? -18.111 13.206 25.112 1.00 94.12 79 CYS A N 1
ATOM 588 C CA . CYS A 1 79 ? -16.887 13.991 25.267 1.00 94.12 79 CYS A CA 1
ATOM 589 C C . CYS A 1 79 ? -15.970 13.866 24.040 1.00 94.12 79 CYS A C 1
ATOM 591 O O . CYS A 1 79 ? -15.382 14.853 23.581 1.00 94.12 79 CYS A O 1
ATOM 593 N N . THR A 1 80 ? -15.843 12.656 23.499 1.00 95.38 80 THR A N 1
ATOM 594 C CA . THR A 1 80 ? -15.047 12.398 22.296 1.00 95.38 80 THR A CA 1
ATOM 595 C C . THR A 1 80 ? -15.626 13.142 21.100 1.00 95.38 80 THR A C 1
ATOM 597 O O . THR A 1 80 ? -14.904 13.893 20.443 1.00 95.38 80 THR A O 1
ATOM 600 N N . LEU A 1 81 ? -16.935 13.004 20.878 1.00 95.19 81 LEU A N 1
ATOM 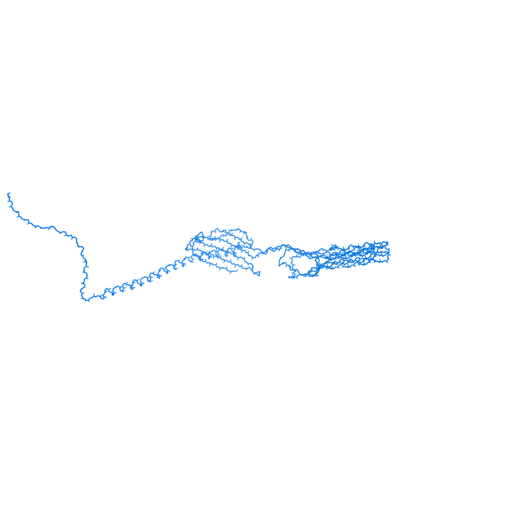601 C CA . LEU A 1 81 ? -17.668 13.668 19.805 1.00 95.19 81 LEU A CA 1
ATOM 602 C C . LEU A 1 81 ? -17.527 15.191 19.890 1.00 95.19 81 LEU A C 1
ATOM 604 O O . LEU A 1 81 ? -17.194 15.850 18.906 1.00 95.19 81 LEU A O 1
ATOM 608 N N . TYR A 1 82 ? -17.697 15.755 21.086 1.00 94.38 82 TYR A N 1
ATOM 609 C CA . TYR A 1 82 ? -17.568 17.187 21.324 1.00 94.38 82 TYR A CA 1
ATOM 610 C C . TYR A 1 82 ? -16.168 17.708 20.985 1.00 94.38 82 TYR A C 1
ATOM 612 O O . TYR A 1 82 ? -16.036 18.743 20.326 1.00 94.38 82 TYR A O 1
ATOM 620 N N . ASN A 1 83 ? -15.116 17.009 21.424 1.00 93.88 83 ASN A N 1
ATOM 621 C CA . ASN A 1 83 ? -13.735 17.414 21.157 1.00 93.88 83 ASN A CA 1
ATOM 622 C C . ASN A 1 83 ? -13.319 17.166 19.694 1.00 93.88 83 ASN A C 1
ATOM 624 O O . ASN A 1 83 ? -12.447 17.883 19.198 1.00 93.88 83 ASN A O 1
ATOM 628 N N . ASP A 1 84 ? -13.942 16.217 18.987 1.00 93.75 84 ASP A N 1
ATOM 629 C CA . ASP A 1 84 ? -13.747 16.047 17.544 1.00 93.75 84 ASP A CA 1
ATOM 630 C C . ASP A 1 84 ? -14.413 17.175 16.746 1.00 93.75 84 ASP A C 1
ATOM 632 O O . ASP A 1 84 ? -13.743 17.853 15.968 1.00 93.75 84 ASP A O 1
ATOM 636 N N . ILE A 1 85 ? -15.701 17.436 16.993 1.00 92.31 85 ILE A N 1
ATOM 637 C CA . ILE A 1 85 ? -16.487 18.412 16.224 1.00 92.31 85 ILE A CA 1
ATOM 638 C C . ILE A 1 85 ? -16.059 19.852 16.527 1.00 92.31 85 ILE A C 1
ATOM 640 O O . ILE A 1 85 ? -15.863 20.639 15.604 1.00 92.31 85 ILE A O 1
ATOM 644 N N . ASN A 1 86 ? -15.899 20.218 17.803 1.00 91.69 86 ASN A N 1
ATOM 645 C CA . ASN A 1 86 ? -15.703 21.623 18.185 1.00 91.69 86 ASN A CA 1
ATOM 646 C C . ASN A 1 86 ? -14.234 22.028 18.315 1.00 91.69 86 ASN A C 1
ATOM 648 O O . ASN A 1 86 ? -13.914 23.205 18.164 1.00 91.69 86 ASN A O 1
ATOM 652 N N . LYS A 1 87 ? -13.338 21.084 18.631 1.00 88.88 87 LYS A N 1
ATOM 653 C CA . LYS A 1 87 ? -11.914 21.382 18.862 1.00 88.88 87 LYS A CA 1
ATOM 654 C C . LYS A 1 87 ? -10.970 20.736 17.851 1.00 88.88 87 LYS A C 1
ATOM 656 O O . LYS A 1 87 ? -9.792 21.074 17.857 1.00 88.88 87 LYS A O 1
ATOM 661 N N . GLN A 1 88 ? -11.460 19.816 17.014 1.00 87.94 88 GLN A N 1
ATOM 662 C CA . GLN A 1 88 ? -10.672 19.102 16.002 1.00 87.94 88 GLN A CA 1
ATOM 663 C C . GLN A 1 88 ? -9.416 18.409 16.566 1.00 87.94 88 GLN A C 1
ATOM 665 O O . GLN A 1 88 ? -8.420 18.242 15.865 1.00 87.94 88 GLN A O 1
ATOM 670 N N . LEU A 1 89 ? -9.451 17.980 17.835 1.00 89.50 89 LEU A N 1
ATOM 671 C CA . LEU A 1 89 ? -8.284 17.384 18.505 1.00 89.50 89 LEU A CA 1
ATOM 672 C C . LEU A 1 89 ? -7.941 15.984 17.981 1.00 89.50 89 LEU A C 1
ATOM 674 O O . LEU A 1 89 ? -6.801 15.534 18.095 1.00 89.50 89 LEU A O 1
ATOM 678 N N . PHE A 1 90 ? -8.910 15.299 17.384 1.00 89.94 90 PHE A N 1
ATOM 679 C CA . PHE A 1 90 ? -8.765 13.954 16.838 1.00 89.94 90 PHE A CA 1
ATOM 680 C C . PHE A 1 90 ? -8.568 13.989 15.312 1.00 89.94 90 PHE A C 1
ATOM 682 O O . PHE A 1 90 ? -9.310 13.377 14.541 1.00 89.94 90 PHE A O 1
ATOM 689 N N . ALA A 1 91 ? -7.588 14.759 14.844 1.00 85.56 91 ALA A N 1
ATOM 690 C CA . ALA A 1 91 ? -7.240 14.866 13.432 1.00 85.56 91 ALA A CA 1
ATOM 691 C C . ALA A 1 91 ? -6.263 13.760 12.994 1.00 85.56 91 ALA A C 1
ATOM 693 O O . ALA A 1 91 ? -5.533 13.180 13.797 1.00 85.56 91 ALA A O 1
ATOM 694 N N . THR A 1 92 ? -6.208 13.468 11.693 1.00 80.88 92 THR A N 1
ATOM 695 C CA . THR A 1 92 ? -5.312 12.432 11.143 1.00 80.88 92 THR A CA 1
ATOM 696 C C . THR A 1 92 ? -3.830 12.753 11.342 1.00 80.88 92 THR A C 1
ATOM 698 O O . THR A 1 92 ? -3.005 11.849 11.337 1.00 80.88 92 THR A O 1
ATOM 701 N N . ASN A 1 93 ? -3.493 14.023 11.563 1.00 80.12 93 ASN A N 1
ATOM 702 C CA . ASN A 1 93 ? -2.156 14.522 11.864 1.00 80.12 93 ASN A CA 1
ATOM 703 C C . ASN A 1 93 ? -1.933 14.814 13.359 1.00 80.12 93 ASN A C 1
ATOM 705 O O . ASN A 1 93 ? -0.929 15.441 13.703 1.00 80.12 93 ASN A O 1
ATOM 709 N N . SER A 1 94 ? -2.845 14.399 14.245 1.00 86.31 94 SER A N 1
ATOM 710 C CA . SER A 1 94 ? -2.659 14.575 15.686 1.00 86.31 94 SER A CA 1
ATOM 711 C C . SER A 1 94 ? -1.427 13.805 16.189 1.00 86.31 94 SER A C 1
ATOM 713 O O . SER A 1 94 ? -1.101 12.740 15.647 1.00 86.31 94 SER A O 1
ATOM 715 N N . PRO A 1 95 ? -0.741 14.309 17.233 1.00 87.31 95 PRO A N 1
ATOM 716 C CA . PRO A 1 95 ? 0.399 13.627 17.838 1.00 87.31 95 PRO A CA 1
ATOM 717 C C . PRO A 1 95 ? 0.036 12.229 18.353 1.00 87.31 95 PRO A C 1
ATOM 719 O O . PRO A 1 95 ? -1.111 11.970 18.715 1.00 87.31 95 PRO A O 1
ATOM 722 N N . ALA A 1 96 ? 1.039 11.352 18.472 1.00 88.56 96 ALA A N 1
ATOM 723 C CA . ALA A 1 96 ? 0.864 9.994 19.002 1.00 88.56 96 ALA A CA 1
ATOM 724 C C . ALA A 1 96 ? 0.270 9.967 20.423 1.00 88.56 96 ALA A C 1
ATOM 726 O O . ALA A 1 96 ? -0.411 9.013 20.795 1.00 88.56 96 ALA A O 1
ATOM 727 N N . THR A 1 97 ? 0.514 11.016 21.212 1.00 92.50 97 THR A N 1
ATOM 728 C CA . THR A 1 97 ? -0.082 11.206 22.535 1.00 92.50 97 THR A CA 1
ATOM 729 C C . THR A 1 97 ? -0.445 12.665 22.752 1.00 92.50 97 THR A C 1
ATOM 731 O O . THR A 1 97 ? 0.377 13.545 22.490 1.00 92.50 97 THR A O 1
ATOM 734 N N . PHE A 1 98 ? -1.639 12.928 23.269 1.00 93.69 98 PHE A N 1
ATOM 735 C CA . PHE A 1 98 ? -2.091 14.273 23.625 1.00 93.69 98 PHE A CA 1
ATOM 736 C C . PHE A 1 98 ? -3.154 14.213 24.724 1.00 93.69 98 PHE A C 1
ATOM 738 O O . PHE A 1 98 ? -3.529 13.133 25.178 1.00 93.69 98 PHE A O 1
ATOM 745 N N . GLN A 1 99 ? -3.621 15.376 25.172 1.00 93.25 99 GLN A N 1
ATOM 746 C CA . GLN A 1 99 ? -4.576 15.488 26.269 1.00 93.25 99 GLN A CA 1
ATOM 747 C C . GLN A 1 99 ? -5.940 15.982 25.794 1.00 93.25 99 GLN A C 1
ATOM 749 O O . GLN A 1 99 ? -6.035 16.915 24.996 1.00 93.25 99 GLN A O 1
ATOM 754 N N . VAL A 1 100 ? -6.995 15.376 26.331 1.00 92.38 100 VAL A N 1
ATOM 755 C CA . VAL A 1 100 ? -8.386 15.807 26.159 1.00 92.38 100 VAL A CA 1
ATOM 756 C C . VAL A 1 100 ? -8.962 16.126 27.526 1.00 92.38 100 VAL A C 1
ATOM 758 O O . VAL A 1 100 ? -8.680 15.428 28.495 1.00 92.38 100 VAL A O 1
ATOM 761 N N . SER A 1 101 ? -9.771 17.183 27.611 1.00 91.12 101 SER A N 1
ATOM 762 C CA . SER A 1 101 ? -10.507 17.490 28.834 1.00 91.12 101 SER A CA 1
ATOM 763 C C . SER A 1 101 ? -11.975 17.096 28.702 1.00 91.12 101 SER A C 1
ATOM 765 O O . SER A 1 101 ? -12.647 17.533 27.761 1.00 91.12 101 SER A O 1
ATOM 767 N N . CYS A 1 102 ? -12.440 16.291 29.658 1.00 89.06 102 CYS A N 1
ATOM 768 C CA . CYS A 1 102 ? -13.818 15.832 29.812 1.00 89.06 102 CYS A CA 1
ATOM 769 C C . CYS A 1 102 ? -14.271 16.133 31.242 1.00 89.06 102 CYS A C 1
ATOM 771 O O . CYS A 1 102 ? -13.634 15.662 32.181 1.00 89.06 102 CYS A O 1
ATOM 773 N N . ASP A 1 103 ? -15.339 16.913 31.417 1.00 81.06 103 ASP A N 1
ATOM 774 C CA . ASP A 1 103 ? -15.904 17.228 32.743 1.00 81.06 103 ASP A CA 1
ATOM 775 C C . ASP A 1 103 ? -14.852 17.728 33.764 1.00 81.06 103 ASP A C 1
ATOM 777 O O . ASP A 1 103 ? -14.758 17.272 34.899 1.00 81.06 103 ASP A O 1
ATOM 781 N N . GLY A 1 104 ? -13.941 18.603 33.316 1.00 81.69 104 GLY A N 1
ATOM 782 C CA . GLY A 1 104 ? -12.851 19.139 34.144 1.00 81.69 104 GLY A CA 1
ATOM 783 C C . GLY A 1 104 ? -11.698 18.166 34.436 1.00 81.69 104 GLY A C 1
ATOM 784 O O . GLY A 1 104 ? -10.668 18.590 34.958 1.00 81.69 104 GLY A O 1
ATOM 785 N N . THR A 1 105 ? -11.811 16.893 34.051 1.00 87.06 105 THR A N 1
ATOM 786 C CA . THR A 1 105 ? -10.716 15.912 34.117 1.00 87.06 105 THR A CA 1
ATOM 787 C C . THR A 1 105 ? -9.857 15.969 32.856 1.00 87.06 105 THR A C 1
ATOM 789 O O . THR A 1 105 ? -10.364 16.254 31.770 1.00 87.06 105 THR A O 1
ATOM 792 N N . VAL A 1 106 ? -8.549 15.730 32.989 1.00 90.56 106 VAL A N 1
ATOM 793 C CA . VAL A 1 106 ? -7.606 15.672 31.861 1.00 90.56 106 VAL A CA 1
ATOM 794 C C . VAL A 1 106 ? -7.226 14.218 31.610 1.00 90.56 106 VAL A C 1
ATOM 796 O O . VAL A 1 106 ? -6.719 13.539 32.500 1.00 90.56 106 VAL A O 1
ATOM 799 N N . LEU A 1 107 ? -7.470 13.755 30.389 1.00 92.69 107 LEU A N 1
ATOM 800 C CA . LEU A 1 107 ? -7.291 12.377 29.953 1.00 92.69 107 LEU A CA 1
ATOM 801 C C . LEU A 1 107 ? -6.172 12.307 28.920 1.00 92.69 107 LEU A C 1
ATOM 803 O O . LEU A 1 107 ? -6.100 13.147 28.021 1.00 92.69 107 LEU A O 1
ATOM 807 N N . ASN A 1 108 ? -5.320 11.289 29.024 1.00 94.00 108 ASN A N 1
ATOM 808 C CA . ASN A 1 108 ? -4.277 11.044 28.035 1.00 94.00 108 ASN A CA 1
ATOM 809 C C . ASN A 1 108 ? -4.833 10.154 26.923 1.00 94.00 108 ASN A C 1
ATOM 811 O O . ASN A 1 108 ? -5.280 9.034 27.173 1.00 94.00 108 ASN A O 1
ATOM 815 N N . VAL A 1 109 ? -4.777 10.659 25.697 1.00 95.31 109 VAL A N 1
ATOM 816 C CA . VAL A 1 109 ? -5.174 9.949 24.485 1.00 95.31 109 VAL A CA 1
ATOM 817 C C . VAL A 1 109 ? -3.934 9.391 23.811 1.00 95.31 109 VAL A C 1
ATOM 819 O O . VAL A 1 109 ? -2.947 10.105 23.637 1.00 95.31 109 VAL A O 1
ATOM 822 N N . SER A 1 110 ? -4.006 8.131 23.389 1.00 94.94 110 SER A N 1
ATOM 823 C CA . SER A 1 110 ? -3.041 7.526 22.472 1.00 94.94 110 SER A CA 1
ATOM 824 C C . SER A 1 110 ? -3.647 7.438 21.075 1.00 94.94 110 SER A C 1
ATOM 826 O O . SER A 1 110 ? -4.793 7.017 20.934 1.00 94.94 110 SER A O 1
ATOM 828 N N . ALA A 1 111 ? -2.886 7.843 20.061 1.00 92.06 111 ALA A N 1
ATOM 829 C CA . ALA A 1 111 ? -3.252 7.760 18.656 1.00 92.06 111 ALA A CA 1
ATOM 830 C C . ALA A 1 111 ? -2.354 6.746 17.938 1.00 92.06 111 ALA A C 1
ATOM 832 O O . ALA A 1 111 ? -1.128 6.867 17.947 1.00 92.06 111 ALA A O 1
ATOM 833 N N . VAL A 1 112 ? -2.971 5.778 17.267 1.00 89.94 112 VAL A N 1
ATOM 834 C CA . VAL A 1 112 ? -2.297 4.820 16.391 1.00 89.94 112 VAL A CA 1
ATOM 835 C C . VAL A 1 112 ? -2.721 5.114 14.962 1.00 89.94 112 VAL A C 1
ATOM 837 O O . VAL A 1 112 ? -3.891 4.962 14.611 1.00 89.94 112 VAL A O 1
ATOM 840 N N . GLN A 1 113 ? -1.767 5.545 14.138 1.00 86.19 113 GLN A N 1
ATOM 841 C CA . GLN A 1 113 ? -1.993 5.747 12.712 1.00 86.19 113 GLN A CA 1
ATOM 842 C C . GLN A 1 113 ? -1.639 4.481 11.951 1.00 86.19 113 GLN A C 1
ATOM 844 O O . GLN A 1 113 ? -0.540 3.947 12.090 1.00 86.19 113 GLN A O 1
ATOM 849 N N . ASN A 1 114 ? -2.556 4.041 11.104 1.00 78.12 114 ASN A N 1
ATOM 850 C CA . ASN A 1 114 ? -2.308 2.987 10.152 1.00 78.12 114 ASN A CA 1
ATOM 851 C C . ASN A 1 114 ? -2.182 3.633 8.759 1.00 78.12 114 ASN A C 1
ATOM 853 O O . ASN A 1 114 ? -3.008 4.438 8.315 1.00 78.12 114 ASN A O 1
ATOM 857 N N . GLN A 1 115 ? -1.053 3.374 8.104 1.00 76.19 115 GLN A N 1
ATOM 858 C CA . GLN A 1 115 ? -0.679 4.006 6.840 1.00 76.19 115 GLN A CA 1
ATOM 859 C C . GLN A 1 115 ? -0.324 2.916 5.835 1.00 76.19 115 GLN A C 1
ATOM 861 O O . GLN A 1 115 ? 0.359 1.949 6.172 1.00 76.19 115 GLN A O 1
ATOM 866 N N . SER A 1 116 ? -0.783 3.065 4.592 1.00 70.19 116 SER A N 1
ATOM 867 C CA . SER A 1 116 ? -0.302 2.221 3.500 1.00 70.19 116 SER A CA 1
ATOM 868 C C . SER A 1 116 ? 0.953 2.859 2.919 1.00 70.19 116 SER A C 1
ATOM 870 O O . SER A 1 116 ? 0.903 3.967 2.382 1.00 70.19 116 SER A O 1
ATOM 872 N N . ILE A 1 117 ? 2.085 2.176 3.073 1.00 63.09 117 ILE A N 1
ATOM 873 C CA . ILE A 1 117 ? 3.361 2.569 2.480 1.00 63.09 117 ILE A CA 1
ATOM 874 C C . ILE A 1 117 ? 3.540 1.711 1.235 1.00 63.09 117 ILE A C 1
ATOM 876 O O . ILE A 1 117 ? 3.742 0.501 1.342 1.00 63.09 117 ILE A O 1
ATOM 880 N N . VAL A 1 118 ? 3.497 2.321 0.051 1.00 66.62 118 VAL A N 1
ATOM 881 C CA . VAL A 1 118 ? 4.054 1.650 -1.126 1.00 66.62 118 VAL A CA 1
ATOM 882 C C . VAL A 1 118 ? 5.565 1.735 -0.996 1.00 66.62 118 VAL A C 1
ATOM 884 O O . VAL A 1 118 ? 6.116 2.832 -0.955 1.00 66.62 118 VAL A O 1
ATOM 887 N N . SER A 1 119 ? 6.240 0.595 -0.876 1.00 71.12 119 SER A N 1
ATOM 888 C CA . SER A 1 119 ? 7.698 0.557 -0.883 1.00 71.12 119 SER A CA 1
ATOM 889 C C . SER A 1 119 ? 8.227 0.835 -2.291 1.00 71.12 119 SER A C 1
ATOM 891 O O . SER A 1 119 ? 7.615 0.476 -3.301 1.00 71.12 119 SER A O 1
ATOM 893 N N . GLY A 1 120 ? 9.379 1.504 -2.361 1.00 82.94 120 GLY A N 1
ATOM 894 C CA . GLY A 1 120 ? 10.093 1.660 -3.625 1.00 82.94 120 GLY A CA 1
ATOM 895 C C . GLY A 1 120 ? 10.486 0.301 -4.207 1.00 82.94 120 GLY A C 1
ATOM 896 O O . GLY A 1 120 ? 10.685 -0.668 -3.471 1.00 82.94 120 GLY A O 1
ATOM 897 N N . GLY A 1 121 ? 10.598 0.232 -5.529 1.00 88.56 121 GLY A N 1
ATOM 898 C CA . GLY A 1 121 ? 10.880 -1.009 -6.243 1.00 88.56 121 GLY A CA 1
ATOM 899 C C . GLY A 1 121 ? 11.489 -0.772 -7.619 1.00 88.56 121 GLY A C 1
ATOM 900 O O . GLY A 1 121 ? 11.678 0.366 -8.051 1.00 88.56 121 GLY A O 1
ATOM 901 N N . SER A 1 122 ? 11.841 -1.864 -8.299 1.00 92.62 122 SER A N 1
ATOM 902 C CA . SER A 1 122 ? 12.356 -1.816 -9.667 1.00 92.62 122 SER A CA 1
ATOM 903 C C . SER A 1 122 ? 11.996 -3.068 -10.462 1.00 92.62 122 SER A C 1
ATOM 905 O O . SER A 1 122 ? 11.790 -4.137 -9.887 1.00 92.62 122 SER A O 1
ATOM 907 N N . ALA A 1 123 ? 11.943 -2.929 -11.784 1.00 94.75 123 ALA A N 1
ATOM 908 C CA . ALA A 1 123 ? 11.795 -4.012 -12.747 1.00 94.75 123 ALA A CA 1
ATOM 909 C C . ALA A 1 123 ? 12.808 -3.817 -13.881 1.00 94.75 123 ALA A C 1
ATOM 911 O O . ALA A 1 123 ? 13.012 -2.698 -14.346 1.00 94.75 123 ALA A O 1
ATOM 912 N N . ASN A 1 124 ? 13.451 -4.897 -14.325 1.00 97.00 124 ASN A N 1
ATOM 913 C CA . ASN A 1 124 ? 14.471 -4.843 -15.368 1.00 97.00 124 ASN A CA 1
ATOM 914 C C . ASN A 1 124 ? 14.189 -5.894 -16.445 1.00 97.00 124 ASN A C 1
ATOM 916 O O . ASN A 1 124 ? 14.119 -7.086 -16.148 1.00 97.00 124 ASN A O 1
ATOM 920 N N . TYR A 1 125 ? 14.053 -5.442 -17.688 1.00 97.44 125 TYR A N 1
ATOM 921 C CA . TYR A 1 125 ? 13.773 -6.269 -18.854 1.00 97.44 125 TYR A CA 1
ATOM 922 C C . TYR A 1 125 ? 14.966 -6.213 -19.807 1.00 97.44 125 TYR A C 1
ATOM 924 O O . TYR A 1 125 ? 15.275 -5.157 -20.353 1.00 97.44 125 TYR A O 1
ATOM 932 N N . THR A 1 126 ? 15.640 -7.344 -20.014 1.00 96.56 126 THR A N 1
ATOM 933 C CA . THR A 1 126 ? 16.858 -7.447 -20.848 1.00 96.56 126 THR A CA 1
ATOM 934 C C . THR A 1 126 ? 16.778 -8.540 -21.914 1.00 96.56 126 THR A C 1
ATOM 936 O O . THR A 1 126 ? 17.645 -8.630 -22.781 1.00 96.56 126 THR A O 1
ATOM 939 N N . VAL A 1 127 ? 15.742 -9.380 -21.865 1.00 96.94 127 VAL A N 1
ATOM 940 C CA . VAL A 1 127 ? 15.482 -10.418 -22.867 1.00 96.94 127 VAL A CA 1
ATOM 941 C C . VAL A 1 127 ? 14.600 -9.813 -23.959 1.00 96.94 127 VAL A C 1
ATOM 943 O O . VAL A 1 127 ? 13.612 -9.166 -23.609 1.00 96.94 127 VAL A O 1
ATOM 946 N N . PRO A 1 128 ? 14.909 -10.001 -25.256 1.00 97.38 128 PRO A N 1
ATOM 947 C CA . PRO A 1 128 ? 14.084 -9.442 -26.315 1.00 97.38 128 PRO A CA 1
ATOM 948 C C . PRO A 1 128 ? 12.671 -10.025 -26.289 1.00 97.38 128 PRO A C 1
ATOM 950 O O . PRO A 1 128 ? 12.492 -11.230 -26.111 1.00 97.38 128 PRO A O 1
ATOM 953 N N . GLY A 1 129 ? 11.671 -9.174 -26.497 1.00 97.06 129 GLY A N 1
ATOM 954 C CA . GLY A 1 129 ? 10.270 -9.578 -26.463 1.00 97.06 129 GLY A CA 1
ATOM 955 C C . GLY A 1 129 ? 9.332 -8.460 -26.028 1.00 97.06 129 GLY A C 1
ATOM 956 O O . GLY A 1 129 ? 9.740 -7.312 -25.839 1.00 97.06 129 GLY A O 1
ATOM 957 N N . THR A 1 130 ? 8.062 -8.821 -25.872 1.00 97.38 130 THR A N 1
ATOM 958 C CA . THR A 1 130 ? 7.002 -7.933 -25.394 1.00 97.38 130 THR A CA 1
ATOM 959 C C . THR A 1 130 ? 6.508 -8.428 -24.043 1.00 97.38 130 THR A C 1
ATOM 961 O O . THR A 1 130 ? 6.175 -9.600 -23.886 1.00 97.38 130 THR A O 1
ATOM 964 N N . PHE A 1 131 ? 6.452 -7.522 -23.076 1.00 96.75 131 PHE A N 1
ATOM 965 C CA . PHE A 1 131 ? 6.055 -7.783 -21.702 1.00 96.75 131 PHE A CA 1
ATOM 966 C C . PHE A 1 131 ? 5.011 -6.769 -21.254 1.00 96.75 131 PHE A C 1
ATOM 968 O O . PHE A 1 131 ? 4.841 -5.703 -21.848 1.00 96.75 131 PHE A O 1
ATOM 975 N N . THR A 1 132 ? 4.345 -7.090 -20.156 1.00 94.69 132 THR A N 1
ATOM 976 C CA . THR A 1 132 ? 3.436 -6.180 -19.468 1.00 94.69 132 THR A CA 1
ATOM 977 C C . THR A 1 132 ? 4.023 -5.791 -18.122 1.00 94.69 132 THR A C 1
ATOM 979 O O . THR A 1 132 ? 4.527 -6.641 -17.385 1.00 94.69 132 THR A O 1
ATOM 982 N N . PHE A 1 133 ? 3.927 -4.509 -17.793 1.00 93.06 133 PHE A N 1
ATOM 983 C CA . PHE A 1 133 ? 4.237 -3.968 -16.480 1.00 93.06 133 PHE A CA 1
ATOM 984 C C . PHE A 1 133 ? 2.965 -3.379 -15.872 1.00 93.06 133 PHE A C 1
ATOM 986 O O . PHE A 1 133 ? 2.246 -2.630 -16.532 1.00 93.06 133 PHE A O 1
ATOM 993 N N . THR A 1 134 ? 2.690 -3.713 -14.614 1.00 90.88 134 THR A N 1
ATOM 994 C CA . THR A 1 134 ? 1.586 -3.136 -13.842 1.00 90.88 134 THR A CA 1
ATOM 995 C C . THR A 1 134 ? 2.192 -2.173 -12.825 1.00 90.88 134 THR A C 1
ATOM 997 O O . THR A 1 134 ? 2.781 -2.640 -11.845 1.00 90.88 134 THR A O 1
ATOM 1000 N N . PRO A 1 135 ? 2.098 -0.847 -13.043 1.00 87.50 135 PRO A N 1
ATOM 1001 C CA . PRO A 1 135 ? 2.571 0.123 -12.068 1.00 87.50 135 PRO A CA 1
ATOM 1002 C C . PRO A 1 135 ? 1.855 -0.063 -10.722 1.00 87.50 135 PRO A C 1
ATOM 1004 O O . PRO A 1 135 ? 0.661 -0.380 -10.706 1.00 87.50 135 PRO A O 1
ATOM 1007 N N . PRO A 1 136 ? 2.538 0.152 -9.583 1.00 81.12 136 PRO A N 1
ATOM 1008 C CA . PRO A 1 136 ? 1.867 0.215 -8.292 1.00 81.12 136 PRO A CA 1
ATOM 1009 C C . PRO A 1 136 ? 0.752 1.266 -8.308 1.00 81.12 136 PRO A C 1
ATOM 1011 O O . PRO A 1 136 ? 0.902 2.322 -8.921 1.00 81.12 136 PRO A O 1
ATOM 1014 N N . ALA A 1 137 ? -0.341 1.004 -7.583 1.00 73.25 137 ALA A N 1
ATOM 1015 C CA . ALA A 1 137 ? -1.496 1.906 -7.522 1.00 73.25 137 ALA A CA 1
ATOM 1016 C C . ALA A 1 137 ? -1.134 3.330 -7.051 1.00 73.25 137 ALA A C 1
ATOM 1018 O O . ALA A 1 137 ? -1.844 4.284 -7.361 1.00 73.25 137 ALA A O 1
ATOM 1019 N N . GLN A 1 138 ? -0.036 3.468 -6.302 1.00 72.88 138 GLN A N 1
ATOM 1020 C CA . GLN A 1 138 ? 0.546 4.735 -5.873 1.00 72.88 138 GLN A CA 1
ATOM 1021 C C . GLN A 1 138 ? 2.073 4.611 -5.894 1.00 72.88 138 GLN A C 1
ATOM 1023 O O . GLN A 1 138 ? 2.620 3.624 -5.416 1.00 72.88 138 GLN A O 1
ATOM 1028 N N . TYR A 1 139 ? 2.776 5.607 -6.416 1.00 79.38 139 TYR A N 1
ATOM 1029 C CA . TYR A 1 139 ? 4.237 5.704 -6.369 1.00 79.38 139 TYR A CA 1
ATOM 1030 C C . TYR A 1 139 ? 4.625 7.180 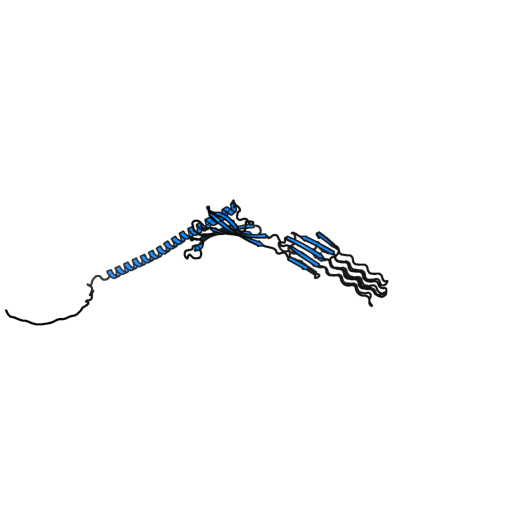-6.276 1.00 79.38 139 TYR A C 1
ATOM 1032 O O . TYR A 1 139 ? 3.825 8.046 -6.623 1.00 79.38 139 TYR A O 1
ATOM 1040 N N . GLY A 1 140 ? 5.818 7.481 -5.761 1.00 80.25 140 GLY A N 1
ATOM 1041 C CA . GLY A 1 140 ? 6.269 8.869 -5.636 1.00 80.25 140 GLY A CA 1
ATOM 1042 C C . GLY A 1 140 ? 6.728 9.395 -6.991 1.00 80.25 140 GLY A C 1
ATOM 1043 O O . GLY A 1 140 ? 6.058 10.185 -7.650 1.00 80.25 140 GLY A O 1
ATOM 1044 N N . THR A 1 141 ? 7.868 8.881 -7.429 1.00 86.38 141 THR A N 1
ATOM 1045 C CA . THR A 1 141 ? 8.450 9.166 -8.735 1.00 86.38 141 THR A CA 1
ATOM 1046 C C . THR A 1 141 ? 8.863 7.850 -9.359 1.00 86.38 141 THR A C 1
ATOM 1048 O O . THR A 1 141 ? 9.551 7.062 -8.713 1.00 86.38 141 THR A O 1
ATOM 1051 N N . MET A 1 142 ? 8.469 7.619 -10.607 1.00 90.12 142 MET A N 1
ATOM 1052 C CA . MET A 1 142 ? 8.908 6.475 -11.393 1.00 90.12 142 MET A CA 1
ATOM 1053 C C . MET A 1 142 ? 9.813 6.937 -12.527 1.00 90.12 142 MET A C 1
ATOM 1055 O O . MET A 1 142 ? 9.433 7.799 -13.312 1.00 90.12 142 MET A O 1
ATOM 1059 N N . THR A 1 143 ? 10.991 6.340 -12.626 1.00 92.44 143 THR A N 1
ATOM 1060 C CA . THR A 1 143 ? 11.967 6.580 -13.682 1.00 92.44 143 THR A CA 1
ATOM 1061 C C . THR A 1 143 ? 12.044 5.349 -14.569 1.00 92.44 143 THR A C 1
ATOM 1063 O O . THR A 1 143 ? 12.226 4.231 -14.089 1.00 92.44 143 THR A O 1
ATOM 1066 N N . VAL A 1 144 ? 11.921 5.557 -15.874 1.00 94.38 144 VAL A N 1
ATOM 1067 C CA . VAL A 1 144 ? 12.056 4.514 -16.886 1.00 94.38 144 VAL A CA 1
ATOM 1068 C C . VAL A 1 144 ? 13.231 4.855 -17.779 1.00 94.38 144 VAL A C 1
ATOM 1070 O O . VAL A 1 144 ? 13.230 5.911 -18.402 1.00 94.38 144 VAL A O 1
ATOM 1073 N N . THR A 1 145 ? 14.198 3.953 -17.886 1.00 94.94 145 THR A N 1
ATOM 1074 C CA . THR A 1 145 ? 15.301 4.037 -18.843 1.00 94.94 145 THR A CA 1
ATOM 1075 C C . THR A 1 145 ? 15.133 2.951 -19.894 1.00 94.94 145 THR A C 1
ATOM 1077 O O . THR A 1 145 ? 15.111 1.763 -19.578 1.00 94.94 145 THR A O 1
ATOM 1080 N N . VAL A 1 146 ? 15.036 3.359 -21.153 1.00 96.25 146 VAL A N 1
ATOM 1081 C CA . VAL A 1 146 ? 14.872 2.482 -22.311 1.00 96.25 146 VAL A CA 1
ATOM 1082 C C . VAL A 1 146 ? 16.124 2.570 -23.174 1.00 96.25 146 VAL A C 1
ATOM 1084 O O . VAL A 1 146 ? 16.497 3.648 -23.633 1.00 96.25 146 VAL A O 1
ATOM 1087 N N . ASN A 1 147 ? 16.751 1.426 -23.423 1.00 96.31 147 ASN A N 1
ATOM 1088 C CA . ASN A 1 147 ? 17.907 1.277 -24.296 1.00 96.31 147 ASN A CA 1
ATOM 1089 C C . ASN A 1 147 ? 17.508 0.446 -25.520 1.00 96.31 147 ASN A C 1
ATOM 1091 O O . ASN A 1 147 ? 17.075 -0.700 -25.380 1.00 96.31 147 ASN A O 1
ATOM 1095 N N . GL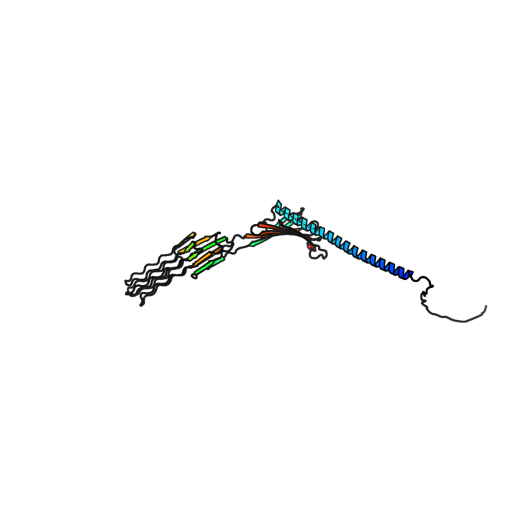Y A 1 148 ? 17.657 0.998 -26.722 1.00 96.00 148 GLY A N 1
ATOM 1096 C CA . GLY A 1 148 ? 17.537 0.243 -27.970 1.00 96.00 148 GLY A CA 1
ATOM 1097 C C . GLY A 1 148 ? 18.682 -0.757 -28.130 1.00 96.00 148 GLY A C 1
ATOM 1098 O O . GLY A 1 148 ? 19.761 -0.562 -27.569 1.00 96.00 148 GLY A O 1
ATOM 1099 N N . GLY A 1 149 ? 18.451 -1.825 -28.891 1.00 97.00 149 GLY A N 1
ATOM 1100 C CA . GLY A 1 149 ? 19.474 -2.813 -29.226 1.00 97.00 149 GLY A CA 1
ATOM 1101 C C . GLY A 1 149 ? 20.556 -2.231 -30.135 1.00 97.00 149 GLY A C 1
ATOM 1102 O O . GLY A 1 149 ? 20.273 -1.424 -31.024 1.00 97.00 149 GLY A O 1
ATOM 1103 N N . GLY A 1 150 ? 21.803 -2.644 -29.919 1.00 96.94 150 GLY A N 1
ATOM 1104 C CA . GLY A 1 150 ? 22.932 -2.260 -30.760 1.00 96.94 150 GLY A CA 1
ATOM 1105 C C . GLY A 1 150 ? 22.900 -2.972 -32.112 1.00 96.94 150 GLY A C 1
ATOM 1106 O O . GLY A 1 150 ? 22.443 -4.111 -32.215 1.00 96.94 150 GLY A O 1
ATOM 1107 N N . GLY A 1 151 ? 23.395 -2.311 -33.155 1.00 97.12 151 GLY A N 1
ATOM 1108 C CA . GLY A 1 151 ? 23.587 -2.919 -34.472 1.00 97.12 151 GLY A CA 1
ATOM 1109 C C . GLY A 1 151 ? 24.772 -3.883 -34.485 1.00 97.12 151 GLY A C 1
ATOM 1110 O O . GLY A 1 151 ? 25.680 -3.776 -33.665 1.00 97.12 151 GLY A O 1
ATOM 1111 N N . GLY A 1 152 ? 24.778 -4.836 -35.411 1.00 97.75 152 GLY A N 1
ATOM 1112 C CA . GLY A 1 152 ? 25.875 -5.783 -35.593 1.00 97.75 152 GLY A CA 1
ATOM 1113 C C . GLY A 1 152 ? 27.056 -5.186 -36.357 1.00 97.75 152 GLY A C 1
ATOM 1114 O O . GLY A 1 152 ? 26.885 -4.328 -37.231 1.00 97.75 152 GLY A O 1
ATOM 1115 N N . GLY A 1 153 ? 28.259 -5.661 -36.035 1.00 97.88 153 GLY A N 1
ATOM 1116 C CA . GLY A 1 153 ? 29.487 -5.307 -36.745 1.00 97.88 153 GLY A CA 1
ATOM 1117 C C . GLY A 1 153 ? 29.569 -5.974 -38.120 1.00 97.88 153 GLY A C 1
ATOM 1118 O O . GLY A 1 153 ? 28.984 -7.034 -38.342 1.00 97.88 153 GLY A O 1
ATOM 1119 N N . GLY A 1 154 ? 30.298 -5.367 -39.056 1.00 97.56 154 GLY A N 1
ATOM 1120 C CA . GLY A 1 154 ? 30.515 -5.934 -40.389 1.00 97.56 154 GLY A CA 1
ATOM 1121 C C . GLY A 1 154 ? 31.561 -7.047 -40.368 1.00 97.56 154 GLY A C 1
ATOM 1122 O O . GLY A 1 154 ? 32.415 -7.079 -39.487 1.00 97.56 154 GLY A O 1
ATOM 1123 N N . GLY A 1 155 ? 31.533 -7.953 -41.341 1.00 97.31 155 GLY A N 1
ATOM 1124 C CA . GLY A 1 155 ? 32.565 -8.979 -41.500 1.00 97.31 155 GLY A CA 1
ATOM 1125 C C . GLY A 1 155 ? 33.839 -8.450 -42.161 1.00 97.31 155 GLY A C 1
ATOM 1126 O O . GLY A 1 155 ? 33.802 -7.490 -42.934 1.00 97.31 155 GLY A O 1
ATOM 1127 N N . GLY A 1 156 ? 34.974 -9.088 -41.881 1.00 96.75 156 GLY A N 1
ATOM 1128 C CA . GLY A 1 156 ? 36.241 -8.830 -42.568 1.00 96.75 156 GLY A CA 1
ATOM 1129 C C . GLY A 1 156 ? 36.297 -9.467 -43.961 1.00 96.75 156 GLY A C 1
ATOM 1130 O O . GLY A 1 156 ? 35.584 -10.431 -44.248 1.00 96.75 156 GLY A O 1
ATOM 1131 N N . SER A 1 157 ? 37.167 -8.950 -44.830 1.00 95.81 157 SER A N 1
ATOM 1132 C CA . SER A 1 157 ? 37.376 -9.434 -46.211 1.00 95.81 157 SER A CA 1
ATOM 1133 C C . SER A 1 157 ? 38.734 -10.125 -46.407 1.00 95.81 157 SER A C 1
ATOM 1135 O O . SER A 1 157 ? 39.625 -9.966 -45.578 1.00 95.81 157 SER A O 1
ATOM 1137 N N . ASN A 1 158 ? 38.911 -10.890 -47.494 1.00 92.06 158 ASN A N 1
ATOM 1138 C CA . ASN A 1 158 ? 40.135 -11.678 -47.765 1.00 92.06 158 ASN A CA 1
ATOM 1139 C C . ASN A 1 158 ? 40.752 -11.389 -49.152 1.00 92.06 158 ASN A C 1
ATOM 1141 O O . ASN A 1 158 ? 41.025 -12.308 -49.923 1.00 92.06 158 ASN A O 1
ATOM 1145 N N . GLY A 1 159 ? 40.873 -10.120 -49.554 1.00 85.81 159 GLY A N 1
ATOM 1146 C CA . GLY A 1 159 ? 41.518 -9.723 -50.824 1.00 85.81 159 GLY A CA 1
ATOM 1147 C C . GLY A 1 159 ? 40.752 -10.069 -52.118 1.00 85.81 159 GLY A C 1
ATOM 1148 O O . GLY A 1 159 ? 40.938 -9.436 -53.151 1.00 85.81 159 GLY A O 1
ATOM 1149 N N . SER A 1 160 ? 39.852 -11.057 -52.071 1.00 91.38 160 SER A N 1
ATOM 1150 C CA . SER A 1 160 ? 39.081 -11.573 -53.216 1.00 91.38 160 SER A CA 1
ATOM 1151 C C . SER A 1 160 ? 37.570 -11.367 -53.064 1.00 91.38 160 SER A C 1
ATOM 1153 O O . SER A 1 160 ? 36.849 -11.196 -54.048 1.00 91.38 160 SER A O 1
ATOM 1155 N N . THR A 1 161 ? 37.086 -11.336 -51.826 1.00 94.75 161 THR A N 1
ATOM 1156 C CA . THR A 1 161 ? 35.668 -11.328 -51.446 1.00 94.75 161 THR A CA 1
ATOM 1157 C C . THR A 1 161 ? 35.427 -10.289 -50.358 1.00 94.75 161 THR A C 1
ATOM 1159 O O . THR A 1 161 ? 36.236 -10.147 -49.441 1.00 94.75 161 THR A O 1
ATOM 1162 N N . ASN A 1 162 ? 34.323 -9.550 -50.467 1.00 96.12 162 ASN A N 1
ATOM 1163 C CA . ASN A 1 162 ? 33.922 -8.583 -49.444 1.00 96.12 162 ASN A CA 1
ATOM 1164 C C . ASN A 1 162 ? 33.411 -9.311 -48.196 1.00 96.12 162 ASN A C 1
ATOM 1166 O O . ASN A 1 162 ? 32.859 -10.407 -48.296 1.00 96.12 162 ASN A O 1
ATOM 1170 N N . GLY A 1 163 ? 33.554 -8.673 -47.038 1.00 95.88 163 GLY A N 1
ATOM 1171 C CA . GLY A 1 163 ? 32.806 -9.064 -45.851 1.00 95.88 163 GLY A CA 1
ATOM 1172 C C . GLY A 1 163 ? 31.331 -8.683 -45.988 1.00 95.88 163 GLY A C 1
ATOM 1173 O O . GLY A 1 163 ? 30.980 -7.732 -46.689 1.00 95.88 163 GLY A O 1
ATOM 1174 N N . GLY A 1 164 ? 30.459 -9.431 -45.324 1.00 97.44 164 GLY A N 1
ATOM 1175 C CA . GLY A 1 164 ? 29.040 -9.121 -45.219 1.00 97.44 164 GLY A CA 1
ATOM 1176 C C . GLY A 1 164 ? 28.786 -7.941 -44.282 1.00 97.44 164 GLY A C 1
ATOM 1177 O O . GLY A 1 164 ? 29.529 -7.713 -43.327 1.00 97.44 164 GLY A O 1
ATOM 1178 N N . ASN A 1 165 ? 27.711 -7.204 -44.541 1.00 97.88 165 ASN A N 1
ATOM 1179 C CA . ASN A 1 165 ? 27.235 -6.172 -43.622 1.00 97.88 165 ASN A CA 1
ATOM 1180 C C . ASN A 1 165 ? 26.641 -6.818 -42.364 1.00 97.88 165 ASN A C 1
ATOM 1182 O O . ASN A 1 165 ? 26.117 -7.932 -42.423 1.00 97.88 165 ASN A O 1
ATOM 1186 N N . GLY A 1 166 ? 26.702 -6.105 -41.241 1.00 97.25 166 GLY A N 1
ATOM 1187 C CA . GLY A 1 166 ? 25.913 -6.446 -40.063 1.00 97.25 166 GLY A CA 1
ATOM 1188 C C . GLY A 1 166 ? 24.422 -6.174 -40.285 1.00 97.25 166 GLY A C 1
ATOM 1189 O O . GLY A 1 166 ? 24.000 -5.691 -41.337 1.00 97.25 166 GLY A O 1
ATOM 1190 N N . SER A 1 167 ? 23.611 -6.462 -39.274 1.00 98.12 167 SER A N 1
ATOM 1191 C CA . SER A 1 167 ? 22.185 -6.115 -39.234 1.00 98.12 167 SER A CA 1
ATOM 1192 C C . SER A 1 167 ? 21.924 -5.021 -38.204 1.00 98.12 167 SER A C 1
ATOM 1194 O O . SER A 1 167 ? 22.635 -4.924 -37.205 1.00 98.12 167 SER A O 1
ATOM 1196 N N . SER A 1 168 ? 20.903 -4.195 -38.425 1.00 97.19 168 SER A N 1
ATOM 1197 C CA . SER A 1 168 ? 20.474 -3.208 -37.428 1.00 97.19 168 SER A CA 1
ATOM 1198 C C . SER A 1 168 ? 19.923 -3.908 -36.184 1.00 97.19 168 SER A C 1
ATOM 1200 O O . SER A 1 168 ? 19.414 -5.027 -36.270 1.00 97.19 168 SER A O 1
ATOM 1202 N N . GLY A 1 169 ? 20.026 -3.251 -35.030 1.00 96.31 169 GLY A N 1
ATOM 1203 C CA . GLY A 1 169 ? 19.350 -3.701 -33.814 1.00 96.31 169 GLY A CA 1
ATOM 1204 C C . GLY A 1 169 ? 17.831 -3.516 -33.892 1.00 96.31 169 GLY A C 1
ATOM 1205 O O . GLY A 1 169 ? 17.287 -3.016 -34.878 1.00 96.31 169 GLY A O 1
ATOM 1206 N N . GLY A 1 170 ? 17.138 -3.891 -32.823 1.00 96.56 170 GLY A N 1
ATOM 1207 C CA . GLY A 1 170 ? 15.727 -3.601 -32.593 1.00 96.56 170 GLY A CA 1
ATOM 1208 C C . GLY A 1 170 ? 15.542 -2.433 -31.625 1.00 96.56 170 GLY A C 1
ATOM 1209 O O . GLY A 1 170 ? 16.325 -2.258 -30.691 1.00 96.56 170 GLY A O 1
ATOM 1210 N N . SER A 1 171 ? 14.489 -1.642 -31.820 1.00 95.88 171 SER A N 1
ATOM 1211 C CA . SER A 1 171 ? 14.109 -0.585 -30.875 1.00 95.88 171 SER A CA 1
ATOM 1212 C C . SER A 1 171 ? 13.476 -1.183 -29.615 1.00 95.88 171 SER A C 1
ATOM 1214 O O . SER A 1 171 ? 12.757 -2.180 -29.692 1.00 95.88 171 SER A O 1
ATOM 1216 N N . SER A 1 172 ? 13.712 -0.553 -28.468 1.00 97.31 172 SER A N 1
ATOM 1217 C CA . SER A 1 172 ? 13.012 -0.853 -27.213 1.00 97.31 172 SER A CA 1
ATOM 1218 C C . SER A 1 172 ? 12.035 0.274 -26.897 1.00 97.31 172 SER A C 1
ATOM 1220 O O . SER A 1 172 ? 12.281 1.423 -27.272 1.00 97.31 172 SER A O 1
ATOM 1222 N N . SER A 1 173 ? 10.944 -0.023 -26.194 1.00 95.88 173 SER A N 1
ATOM 1223 C CA . SER A 1 173 ? 9.957 0.994 -25.830 1.00 95.88 173 SER A CA 1
ATOM 1224 C C . SER A 1 173 ? 9.241 0.722 -24.515 1.00 95.88 173 SER A C 1
ATOM 1226 O O . SER A 1 173 ? 9.002 -0.430 -24.154 1.00 95.88 173 SER A O 1
ATOM 1228 N N . PHE A 1 174 ? 8.804 1.794 -23.865 1.00 95.12 174 PHE A N 1
ATOM 1229 C CA . PHE A 1 174 ? 7.878 1.773 -22.741 1.00 95.12 174 PHE A CA 1
ATOM 1230 C C . PHE A 1 174 ? 6.611 2.553 -23.106 1.00 95.12 174 PHE A C 1
ATOM 1232 O O . PHE A 1 174 ? 6.692 3.677 -23.605 1.00 95.12 174 PHE A O 1
ATOM 1239 N N . ASP A 1 175 ? 5.452 1.921 -22.918 1.00 92.38 175 ASP A N 1
ATOM 1240 C CA . ASP A 1 175 ? 4.118 2.444 -23.260 1.00 92.38 175 ASP A CA 1
ATOM 1241 C C . ASP A 1 175 ? 3.949 2.885 -24.727 1.00 92.38 175 ASP A C 1
ATOM 1243 O O . ASP A 1 175 ? 3.094 3.696 -25.064 1.00 92.38 175 ASP A O 1
ATOM 1247 N N . GLY A 1 176 ? 4.829 2.417 -25.618 1.00 88.25 176 GLY A N 1
ATOM 1248 C CA . GLY A 1 176 ? 4.883 2.844 -27.021 1.00 88.25 176 GLY A CA 1
ATOM 1249 C C . GLY A 1 176 ? 5.275 4.313 -27.244 1.00 88.25 176 GLY A C 1
ATOM 1250 O O . GLY A 1 176 ? 5.397 4.731 -28.391 1.00 88.25 176 GLY A O 1
ATOM 1251 N N . THR A 1 177 ? 5.497 5.092 -26.183 1.00 89.62 177 THR A N 1
ATOM 1252 C CA . THR A 1 177 ? 5.759 6.538 -26.257 1.00 89.62 177 THR A CA 1
ATOM 1253 C C . THR A 1 177 ? 7.210 6.883 -25.943 1.00 89.62 177 THR A C 1
ATOM 1255 O O . THR A 1 177 ? 7.779 7.761 -26.589 1.00 89.62 177 THR A O 1
ATOM 1258 N N . VAL A 1 178 ? 7.840 6.161 -25.014 1.00 92.81 178 VAL A N 1
ATOM 1259 C CA . VAL A 1 178 ? 9.259 6.315 -24.668 1.00 92.81 178 VAL A CA 1
ATOM 1260 C C . VAL A 1 178 ? 10.060 5.274 -25.433 1.00 92.81 178 VAL A C 1
ATOM 1262 O O . VAL A 1 178 ? 9.921 4.082 -25.167 1.00 92.81 178 VAL A O 1
ATOM 1265 N N . ILE A 1 179 ? 10.880 5.701 -26.394 1.00 94.25 179 ILE A N 1
ATOM 1266 C CA . ILE A 1 179 ? 11.516 4.805 -27.371 1.00 94.25 179 ILE A CA 1
ATOM 1267 C C . ILE A 1 179 ? 13.029 5.017 -27.399 1.00 94.25 179 ILE A C 1
ATOM 1269 O O . ILE A 1 179 ? 13.516 6.116 -27.667 1.00 94.25 179 ILE A O 1
ATOM 1273 N N . GLY A 1 180 ? 13.772 3.933 -27.172 1.00 95.31 180 GLY A N 1
ATOM 1274 C CA . GLY A 1 180 ? 15.197 3.841 -27.477 1.00 95.31 180 GLY A CA 1
ATOM 1275 C C . GLY A 1 180 ? 15.367 3.191 -28.846 1.00 95.31 180 GLY A C 1
ATOM 1276 O O . GLY A 1 180 ? 15.094 1.998 -28.999 1.00 95.31 180 GLY A O 1
ATOM 1277 N N . ASN A 1 181 ? 15.783 3.961 -29.854 1.00 95.06 181 ASN A N 1
ATOM 1278 C CA . ASN A 1 181 ? 15.876 3.460 -31.225 1.00 95.06 181 ASN A CA 1
ATOM 1279 C C . ASN A 1 181 ? 17.045 2.488 -31.404 1.00 95.06 181 ASN A C 1
ATOM 1281 O O . ASN A 1 181 ? 18.046 2.547 -30.692 1.00 95.06 181 ASN A O 1
ATOM 1285 N N . ALA A 1 182 ? 16.927 1.605 -32.387 1.00 95.69 182 ALA A N 1
ATOM 1286 C CA . ALA A 1 182 ? 17.986 0.680 -32.759 1.00 95.69 182 ALA A CA 1
ATOM 1287 C C . ALA A 1 182 ? 19.290 1.373 -33.189 1.00 95.69 182 ALA A C 1
ATOM 1289 O O . ALA A 1 182 ? 19.280 2.432 -33.820 1.00 95.69 182 ALA A O 1
ATOM 1290 N N . GLY A 1 183 ? 20.412 0.711 -32.915 1.00 95.56 183 GLY A N 1
ATOM 1291 C CA . GLY A 1 183 ? 21.693 1.008 -33.542 1.00 95.56 183 GLY A CA 1
ATOM 1292 C C . GLY A 1 183 ? 21.750 0.487 -34.980 1.00 95.56 183 GLY A C 1
ATOM 1293 O O . GLY A 1 183 ? 21.204 -0.573 -35.301 1.00 95.56 183 GLY A O 1
ATOM 1294 N N . GLY A 1 184 ? 22.413 1.236 -35.858 1.00 96.31 184 GLY A N 1
ATOM 1295 C CA . GLY A 1 184 ? 22.557 0.904 -37.272 1.00 96.31 184 GLY A CA 1
ATOM 1296 C C . GLY A 1 184 ? 23.550 -0.230 -37.528 1.00 96.31 184 GLY A C 1
ATOM 1297 O O . GLY A 1 184 ? 24.525 -0.408 -36.793 1.00 96.31 184 GLY A O 1
ATOM 1298 N N . ALA A 1 185 ? 23.312 -0.978 -38.604 1.00 97.25 185 ALA A N 1
ATOM 1299 C CA . ALA A 1 185 ? 24.243 -1.970 -39.130 1.00 97.25 185 ALA A CA 1
ATOM 1300 C C . ALA A 1 185 ? 25.569 -1.340 -39.577 1.00 97.25 185 ALA A C 1
ATOM 1302 O O . ALA A 1 185 ? 25.578 -0.276 -40.197 1.00 97.25 185 ALA A O 1
ATOM 1303 N N . ALA A 1 186 ? 26.676 -2.040 -39.340 1.00 97.19 186 ALA A N 1
ATOM 1304 C CA . ALA A 1 186 ? 27.957 -1.683 -39.931 1.00 97.19 186 ALA A CA 1
ATOM 1305 C C . ALA A 1 186 ? 28.168 -2.321 -41.311 1.00 97.19 186 ALA A C 1
ATOM 1307 O O . ALA A 1 186 ? 27.673 -3.415 -41.600 1.00 97.19 186 ALA A O 1
ATOM 1308 N N . GLY A 1 187 ? 28.955 -1.654 -42.153 1.00 97.38 187 GLY A N 1
ATOM 1309 C CA . GLY A 1 187 ? 29.387 -2.180 -43.443 1.00 97.38 187 GLY A CA 1
ATOM 1310 C C . GLY A 1 187 ? 30.466 -3.255 -43.298 1.00 97.38 187 GLY A C 1
ATOM 1311 O O . GLY A 1 187 ? 31.322 -3.179 -42.413 1.00 97.38 187 GLY A O 1
ATOM 1312 N N . GLY A 1 188 ? 30.447 -4.248 -44.185 1.00 96.50 188 GLY A N 1
ATOM 1313 C CA . GLY A 1 188 ? 31.531 -5.219 -44.320 1.00 96.50 188 GLY A CA 1
ATOM 1314 C C . GLY A 1 188 ? 32.788 -4.607 -44.942 1.00 96.50 188 GLY A C 1
ATOM 1315 O O . GLY A 1 188 ? 32.725 -3.614 -45.672 1.00 96.50 188 GLY A O 1
ATOM 1316 N N . GLY A 1 189 ? 33.945 -5.198 -44.652 1.00 95.81 189 GLY A N 1
ATOM 1317 C CA . GLY A 1 189 ? 35.213 -4.790 -45.251 1.00 95.81 189 GLY A CA 1
ATOM 1318 C C . GLY A 1 189 ? 35.246 -5.039 -46.760 1.00 95.81 189 GLY A C 1
ATOM 1319 O O . GLY A 1 189 ? 34.698 -6.027 -47.257 1.00 95.81 189 GLY A O 1
ATOM 1320 N N . ASN A 1 190 ? 35.906 -4.154 -47.505 1.00 95.25 190 ASN A N 1
ATOM 1321 C CA . ASN A 1 190 ? 36.074 -4.285 -48.948 1.00 95.25 190 ASN A CA 1
ATOM 1322 C C . ASN A 1 190 ? 37.304 -5.142 -49.269 1.00 95.25 190 ASN A C 1
ATOM 1324 O O . ASN A 1 190 ? 38.376 -4.938 -48.695 1.00 95.25 190 ASN A O 1
ATOM 1328 N N . LYS A 1 191 ? 37.177 -6.039 -50.250 1.00 92.88 191 LYS A N 1
ATOM 1329 C CA . LYS A 1 191 ? 38.272 -6.876 -50.758 1.00 92.88 191 LYS A CA 1
ATOM 1330 C C . LYS A 1 191 ? 39.508 -6.089 -51.212 1.00 92.88 191 LYS A C 1
ATOM 1332 O O . LYS A 1 191 ? 40.596 -6.639 -51.194 1.00 92.88 191 LYS A O 1
ATOM 1337 N N . ASN A 1 192 ? 39.358 -4.807 -51.544 1.00 92.06 192 ASN A N 1
ATOM 1338 C CA . ASN A 1 192 ? 40.454 -3.914 -51.924 1.00 92.06 192 ASN A CA 1
ATOM 1339 C C . ASN A 1 192 ? 41.101 -3.178 -50.728 1.00 92.06 192 ASN A C 1
ATOM 1341 O O . ASN A 1 192 ? 41.776 -2.170 -50.926 1.00 92.06 192 ASN A O 1
ATOM 1345 N N . GLY A 1 193 ? 40.857 -3.613 -49.488 1.00 89.56 193 GLY A N 1
ATOM 1346 C CA . GLY A 1 193 ? 41.547 -3.095 -48.299 1.00 89.56 193 GLY A CA 1
ATOM 1347 C C . GLY A 1 193 ? 40.797 -2.021 -47.514 1.00 89.56 193 GLY A C 1
ATOM 1348 O O . GLY A 1 193 ? 41.227 -1.646 -46.427 1.00 89.56 193 GLY A O 1
ATOM 1349 N N . THR A 1 194 ? 39.666 -1.520 -48.015 1.00 95.25 194 THR A N 1
ATOM 1350 C CA . THR A 1 194 ? 38.900 -0.462 -47.337 1.00 95.25 194 THR A CA 1
ATOM 1351 C C . THR A 1 194 ? 38.086 -1.016 -46.170 1.00 95.25 194 THR A C 1
ATOM 1353 O O . THR A 1 194 ? 37.313 -1.961 -46.341 1.00 95.25 194 THR A O 1
ATOM 1356 N N . THR A 1 195 ? 38.220 -0.402 -44.994 1.00 95.94 195 THR A N 1
ATOM 1357 C CA . THR A 1 195 ? 37.400 -0.727 -43.820 1.00 95.94 195 THR A CA 1
ATOM 1358 C C . THR A 1 195 ? 35.939 -0.346 -44.050 1.00 95.94 195 THR A C 1
ATOM 1360 O O . THR A 1 195 ? 35.644 0.713 -44.607 1.00 95.94 195 THR A O 1
ATOM 1363 N N . GLY A 1 196 ? 35.022 -1.209 -43.620 1.00 95.62 196 GLY A N 1
ATOM 1364 C CA . GLY A 1 196 ? 33.590 -0.950 -43.681 1.00 95.62 196 GLY A CA 1
ATOM 1365 C C . GLY A 1 196 ? 33.173 0.229 -42.799 1.00 95.62 196 GLY A C 1
ATOM 1366 O O . GLY A 1 196 ? 33.779 0.500 -41.763 1.00 95.62 196 GLY A O 1
ATOM 1367 N N . ALA A 1 197 ? 32.126 0.945 -43.209 1.00 97.38 197 ALA A N 1
ATOM 1368 C CA . ALA A 1 197 ? 31.605 2.068 -42.437 1.00 97.38 197 ALA A CA 1
ATOM 1369 C C . ALA A 1 197 ? 31.014 1.599 -41.097 1.00 97.38 197 ALA A C 1
ATOM 1371 O O . ALA A 1 197 ? 30.351 0.561 -41.032 1.00 97.38 197 ALA A O 1
ATOM 1372 N N . ASN A 1 198 ? 31.219 2.386 -40.040 1.00 97.38 198 ASN A N 1
ATOM 1373 C CA . ASN A 1 198 ? 30.578 2.137 -38.752 1.00 97.38 198 ASN A CA 1
ATOM 1374 C C . ASN A 1 198 ? 29.068 2.394 -38.844 1.00 97.38 198 ASN A C 1
ATOM 1376 O O . ASN A 1 198 ? 28.621 3.291 -39.561 1.00 97.38 198 ASN A O 1
ATOM 1380 N N . GLY A 1 199 ? 28.294 1.622 -38.088 1.00 95.38 199 GLY A N 1
ATOM 1381 C CA . GLY A 1 199 ? 26.861 1.821 -37.951 1.00 95.38 199 GLY A CA 1
ATOM 1382 C C . GLY A 1 199 ? 26.532 3.103 -37.187 1.00 95.38 199 GLY A C 1
ATOM 1383 O O . GLY A 1 199 ? 27.252 3.514 -36.276 1.00 95.38 199 GLY A O 1
ATOM 1384 N N . SER A 1 200 ? 25.419 3.739 -37.547 1.00 94.75 200 SER A N 1
ATOM 1385 C CA . SER A 1 200 ? 24.926 4.942 -36.870 1.00 94.75 200 SER A CA 1
ATOM 1386 C C . SER A 1 200 ? 24.430 4.632 -35.458 1.00 94.75 200 SER A C 1
ATOM 1388 O O . SER A 1 200 ? 23.749 3.628 -35.244 1.00 94.75 200 SER A O 1
ATOM 1390 N N . THR A 1 201 ? 24.695 5.514 -34.496 1.00 93.50 201 THR A N 1
ATOM 1391 C CA . THR A 1 201 ? 24.100 5.414 -33.159 1.00 93.50 201 THR A CA 1
ATOM 1392 C C . THR A 1 201 ? 22.601 5.726 -33.196 1.00 93.50 201 THR A C 1
ATOM 1394 O O . THR A 1 201 ? 22.172 6.680 -33.843 1.00 93.50 201 THR A O 1
ATOM 1397 N N . GLY A 1 202 ? 21.797 4.921 -32.501 1.00 86.88 202 GLY A N 1
ATOM 1398 C CA . GLY A 1 202 ? 20.364 5.154 -32.341 1.00 86.88 202 GLY A CA 1
ATOM 1399 C C . GLY A 1 202 ? 20.088 6.381 -31.467 1.00 86.88 202 GLY A C 1
ATOM 1400 O O . GLY A 1 202 ? 20.828 6.662 -30.525 1.00 86.88 202 GLY A O 1
ATOM 1401 N N . GLY A 1 203 ? 19.021 7.121 -31.775 1.00 86.69 203 GLY A N 1
ATOM 1402 C CA . GLY A 1 203 ? 18.525 8.227 -30.943 1.00 86.69 203 GLY A CA 1
ATOM 1403 C C . GLY A 1 203 ? 17.449 7.790 -29.941 1.00 86.69 203 GLY A C 1
ATOM 1404 O O . GLY A 1 203 ? 16.965 6.660 -29.993 1.00 86.69 203 GLY A O 1
ATOM 1405 N N . GLY A 1 204 ? 17.018 8.696 -29.065 1.00 84.12 204 GLY A N 1
ATOM 1406 C CA . GLY A 1 204 ? 15.874 8.499 -28.162 1.00 84.12 204 GLY A CA 1
ATOM 1407 C C . GLY A 1 204 ? 14.704 9.431 -28.496 1.00 84.12 204 GLY A C 1
ATOM 1408 O O . GLY A 1 204 ? 14.926 10.511 -29.047 1.00 84.12 204 GLY A O 1
ATOM 1409 N N . SER A 1 205 ? 13.472 9.031 -28.170 1.00 86.31 205 SER A N 1
ATOM 1410 C CA . SER A 1 205 ? 12.288 9.902 -28.243 1.00 86.31 205 SER A CA 1
ATOM 1411 C C . SER A 1 205 ? 11.320 9.677 -27.080 1.00 86.31 205 SER A C 1
ATOM 1413 O O . SER A 1 205 ? 11.235 8.577 -26.536 1.00 86.31 205 SER A O 1
ATOM 1415 N N . GLY A 1 206 ? 10.557 10.718 -26.730 1.00 77.25 206 GLY A N 1
ATOM 1416 C CA . GLY A 1 206 ? 9.463 10.646 -25.752 1.00 77.25 206 GLY A CA 1
ATOM 1417 C C . GLY A 1 206 ? 9.875 10.706 -24.278 1.00 77.25 206 GLY A C 1
ATOM 1418 O O . GLY A 1 206 ? 9.006 10.652 -23.416 1.00 77.25 206 GLY A O 1
ATOM 1419 N N . GLY A 1 207 ? 11.170 10.849 -23.973 1.00 73.69 207 GLY A N 1
ATOM 1420 C CA . GLY A 1 207 ? 11.666 11.030 -22.605 1.00 73.69 207 GLY A CA 1
ATOM 1421 C C . GLY A 1 207 ? 12.322 12.383 -22.346 1.00 73.69 207 GLY A C 1
ATOM 1422 O O . GLY A 1 207 ? 12.570 13.178 -23.254 1.00 73.69 207 GLY A O 1
ATOM 1423 N N . SER A 1 208 ? 12.616 12.618 -21.069 1.00 65.12 208 SER A N 1
ATOM 1424 C CA . SER A 1 208 ? 13.194 13.846 -20.517 1.00 65.12 208 SER A CA 1
ATOM 1425 C C . SER A 1 208 ? 14.690 14.001 -20.820 1.00 65.12 208 SER A C 1
ATOM 1427 O O . SER A 1 208 ? 15.192 15.120 -20.848 1.00 65.12 208 SER A O 1
ATOM 1429 N N . VAL A 1 209 ? 15.403 12.896 -21.067 1.00 69.62 209 VAL A N 1
ATOM 1430 C CA . VAL A 1 209 ? 16.811 12.877 -21.499 1.00 69.62 209 VAL A CA 1
ATOM 1431 C C . VAL A 1 209 ? 16.953 11.890 -22.654 1.00 69.62 209 VAL A C 1
ATOM 1433 O O . VAL A 1 209 ? 16.557 10.734 -22.515 1.00 69.62 209 VAL A O 1
ATOM 1436 N N . ASN A 1 210 ? 17.521 12.339 -23.777 1.00 69.94 210 ASN A N 1
ATOM 1437 C CA . ASN A 1 210 ? 17.723 11.537 -24.986 1.00 69.94 210 ASN A CA 1
ATOM 1438 C C . ASN A 1 210 ? 19.213 11.554 -25.341 1.00 69.94 210 ASN A C 1
ATOM 1440 O O . ASN A 1 210 ? 19.753 12.602 -25.692 1.00 69.94 210 ASN A O 1
ATOM 1444 N N . LEU A 1 211 ? 19.876 10.406 -25.233 1.00 66.94 211 LEU A N 1
ATOM 1445 C CA . LEU A 1 211 ? 21.295 10.248 -25.546 1.00 66.94 211 LEU A CA 1
ATOM 1446 C C . LEU A 1 211 ? 21.470 9.173 -26.625 1.00 66.94 211 LEU A C 1
ATOM 1448 O O . LEU A 1 211 ? 20.726 8.193 -26.681 1.00 66.94 211 LEU A O 1
ATOM 1452 N N . GLY A 1 212 ? 22.486 9.334 -27.474 1.00 62.53 212 GLY A N 1
ATOM 1453 C CA . GLY A 1 212 ? 23.052 8.194 -28.197 1.00 62.53 212 GLY A CA 1
ATOM 1454 C C . GLY A 1 212 ? 23.892 7.352 -27.234 1.00 62.53 212 GLY A C 1
ATOM 1455 O O . GLY A 1 212 ? 24.521 7.914 -26.340 1.00 62.53 212 GLY A O 1
ATOM 1456 N N . GLY A 1 213 ? 23.921 6.026 -27.401 1.00 69.12 213 GLY A N 1
ATOM 1457 C CA . GLY A 1 213 ? 24.704 5.151 -26.514 1.00 69.12 213 GLY A CA 1
ATOM 1458 C C . GLY A 1 213 ? 23.882 4.297 -25.546 1.00 69.12 213 GLY A C 1
ATOM 1459 O O . GLY A 1 213 ? 24.301 4.087 -24.414 1.00 69.12 213 GLY A O 1
ATOM 1460 N N . GLY A 1 214 ? 22.731 3.797 -26.002 1.00 86.31 214 GLY A N 1
ATOM 1461 C CA . GLY A 1 214 ? 22.047 2.634 -25.432 1.00 86.31 214 GLY A CA 1
ATOM 1462 C C . GLY A 1 214 ? 22.883 1.356 -25.582 1.00 86.31 214 GLY A C 1
ATOM 1463 O O . GLY A 1 214 ? 24.105 1.383 -25.442 1.00 86.31 214 GLY A O 1
ATOM 1464 N N . SER A 1 215 ? 22.259 0.210 -25.866 1.00 95.12 215 SER A N 1
ATOM 1465 C CA . SER A 1 215 ? 23.002 -1.054 -25.856 1.00 95.12 215 SER A CA 1
ATOM 1466 C C . SER A 1 215 ? 24.156 -1.059 -26.875 1.00 95.12 215 SER A C 1
ATOM 1468 O O . SER A 1 215 ? 23.968 -0.583 -28.001 1.00 95.12 215 SER A O 1
ATOM 1470 N N . PRO A 1 216 ? 25.345 -1.581 -26.508 1.00 96.31 216 PRO A N 1
ATOM 1471 C CA . PRO A 1 216 ? 26.522 -1.535 -27.371 1.00 96.31 216 PRO A CA 1
ATOM 1472 C C . PRO A 1 216 ? 26.318 -2.228 -28.720 1.00 96.31 216 PRO A C 1
ATOM 1474 O O . PRO A 1 216 ? 25.728 -3.308 -28.786 1.00 96.31 216 PRO A O 1
ATOM 1477 N N . GLY A 1 217 ? 26.844 -1.626 -29.785 1.00 96.38 217 GLY A N 1
ATOM 1478 C CA . GLY A 1 217 ? 26.950 -2.268 -31.091 1.00 96.38 217 GLY A CA 1
ATOM 1479 C C . GLY A 1 217 ? 28.039 -3.346 -31.129 1.00 96.38 217 GLY A C 1
ATOM 1480 O O . GLY A 1 217 ? 28.953 -3.372 -30.305 1.00 96.38 217 GLY A O 1
ATOM 1481 N N . GLY A 1 218 ? 27.929 -4.261 -32.089 1.00 96.88 218 GLY A N 1
ATOM 1482 C CA . GLY A 1 218 ? 28.857 -5.372 -32.267 1.00 96.88 218 GLY A CA 1
ATOM 1483 C C . GLY A 1 218 ? 30.187 -4.940 -32.883 1.00 96.88 218 GLY A C 1
ATOM 1484 O O . GLY A 1 218 ? 30.255 -4.004 -33.678 1.00 96.88 218 GLY A O 1
ATOM 1485 N N . THR A 1 219 ? 31.273 -5.632 -32.547 1.00 97.88 219 THR A N 1
ATOM 1486 C CA . THR A 1 219 ? 32.593 -5.341 -33.125 1.00 97.88 219 THR A CA 1
ATOM 1487 C C . THR A 1 219 ? 32.684 -5.810 -34.578 1.00 97.88 219 THR A C 1
ATOM 1489 O O . THR A 1 219 ? 32.145 -6.860 -34.930 1.00 97.88 219 THR A O 1
ATOM 1492 N N . GLY A 1 220 ? 33.410 -5.073 -35.418 1.00 96.69 220 GLY A N 1
ATOM 1493 C CA . GLY A 1 220 ? 33.724 -5.491 -36.784 1.00 96.69 220 GLY A CA 1
ATOM 1494 C C . GLY A 1 220 ? 34.724 -6.649 -36.821 1.00 96.69 220 GLY A C 1
ATOM 1495 O O . GLY A 1 220 ? 35.545 -6.803 -35.918 1.00 96.69 220 GLY A O 1
ATOM 1496 N N . GLY A 1 221 ? 34.644 -7.472 -37.863 1.00 96.38 221 GLY A N 1
ATOM 1497 C CA . GLY A 1 221 ? 35.551 -8.588 -38.103 1.00 96.38 221 GLY A CA 1
ATOM 1498 C C . GLY A 1 221 ? 36.849 -8.153 -38.784 1.00 96.38 221 GLY A C 1
ATOM 1499 O O . GLY A 1 221 ? 36.856 -7.261 -39.634 1.00 96.38 221 GLY A O 1
ATOM 1500 N N . ASN A 1 222 ? 37.958 -8.808 -38.447 1.00 96.62 222 ASN A N 1
ATOM 1501 C CA . ASN A 1 222 ? 39.261 -8.519 -39.045 1.00 96.62 222 ASN A CA 1
ATOM 1502 C C . ASN A 1 222 ? 39.371 -9.102 -40.462 1.00 96.62 222 ASN A C 1
ATOM 1504 O O . ASN A 1 222 ? 39.072 -10.280 -40.687 1.00 96.62 222 ASN A O 1
ATOM 1508 N N . GLY A 1 223 ? 39.815 -8.276 -41.408 1.00 94.00 223 GLY A N 1
ATOM 1509 C CA . GLY A 1 223 ? 40.198 -8.696 -42.751 1.00 94.00 223 GLY A CA 1
ATOM 1510 C C . GLY A 1 223 ? 41.604 -9.297 -42.788 1.00 94.00 223 GLY A C 1
ATOM 1511 O O . GLY A 1 223 ? 42.380 -9.178 -41.840 1.00 94.00 223 GLY A O 1
ATOM 1512 N N . VAL A 1 224 ? 41.933 -9.961 -43.893 1.00 91.56 224 VAL A N 1
ATOM 1513 C CA . VAL A 1 224 ? 43.244 -10.578 -44.143 1.00 91.56 224 VAL A CA 1
ATOM 1514 C C . VAL A 1 224 ? 43.684 -10.340 -45.594 1.00 91.56 224 VAL A C 1
ATOM 1516 O O . VAL A 1 224 ? 42.864 -10.023 -46.456 1.00 91.56 224 VAL A O 1
ATOM 1519 N N . THR A 1 225 ? 44.983 -10.490 -45.873 1.00 80.62 225 THR A N 1
ATOM 1520 C CA . THR A 1 225 ? 45.573 -10.491 -47.232 1.00 80.62 225 THR A CA 1
ATOM 1521 C C . THR A 1 225 ? 45.133 -9.312 -48.116 1.00 80.62 225 THR A C 1
ATOM 1523 O O . THR A 1 225 ? 44.509 -9.494 -49.157 1.00 80.62 225 THR A O 1
ATOM 1526 N N . GLY A 1 226 ? 45.417 -8.078 -47.690 1.00 81.44 226 GLY A N 1
ATOM 1527 C CA . GLY A 1 226 ? 45.028 -6.875 -48.442 1.00 81.44 226 GLY A CA 1
ATOM 1528 C C . GLY A 1 226 ? 43.526 -6.556 -48.416 1.00 81.44 226 GLY A C 1
ATOM 1529 O O . GLY A 1 226 ? 43.122 -5.574 -49.027 1.00 81.44 226 GLY A O 1
ATOM 1530 N N . GLY A 1 227 ? 42.709 -7.342 -47.704 1.00 89.25 227 GLY A N 1
ATOM 1531 C CA . GLY A 1 227 ? 41.303 -7.053 -47.422 1.00 89.25 227 GLY A CA 1
ATOM 1532 C C . GLY A 1 227 ? 41.113 -6.099 -46.237 1.00 89.25 227 GLY A C 1
ATOM 1533 O O . GLY A 1 227 ? 41.902 -6.086 -45.295 1.00 89.25 227 GLY A O 1
ATOM 1534 N N . GLY A 1 228 ? 40.048 -5.297 -46.283 1.00 95.25 228 GLY A N 1
ATOM 1535 C CA . GLY A 1 228 ? 39.653 -4.388 -45.211 1.00 95.25 228 GLY A CA 1
ATOM 1536 C C . GLY A 1 228 ? 38.902 -5.071 -44.064 1.00 95.25 228 GLY A C 1
ATOM 1537 O O . GLY A 1 228 ? 38.300 -6.141 -44.236 1.00 95.25 228 GLY A O 1
ATOM 1538 N N . ASN A 1 229 ? 38.910 -4.410 -42.904 1.00 97.00 229 ASN A N 1
ATOM 1539 C CA . ASN A 1 229 ? 38.160 -4.802 -41.707 1.00 97.00 229 ASN A CA 1
ATOM 1540 C C . ASN A 1 229 ? 36.676 -4.428 -41.835 1.00 97.00 229 ASN A C 1
ATOM 1542 O O . ASN A 1 229 ? 36.317 -3.506 -42.566 1.00 97.00 229 ASN A O 1
ATOM 1546 N N . GLY A 1 230 ? 35.801 -5.114 -41.110 1.00 96.44 230 GLY A N 1
ATOM 1547 C CA . GLY A 1 230 ? 34.416 -4.687 -40.948 1.00 96.44 230 GLY A CA 1
ATOM 1548 C C . GLY A 1 230 ? 34.295 -3.465 -40.035 1.00 96.44 230 GLY A C 1
ATOM 1549 O O . GLY A 1 230 ? 35.135 -3.247 -39.161 1.00 96.44 230 GLY A O 1
ATOM 1550 N N . GLY A 1 231 ? 33.243 -2.671 -40.231 1.00 97.62 231 GLY A N 1
ATOM 1551 C CA . GLY A 1 231 ? 32.926 -1.550 -39.347 1.00 97.62 231 GLY A CA 1
ATOM 1552 C C . GLY A 1 231 ? 32.350 -2.003 -38.000 1.00 97.62 231 GLY A C 1
ATOM 1553 O O . GLY A 1 231 ? 31.836 -3.119 -37.868 1.00 97.62 231 GLY A O 1
ATOM 1554 N N . LEU A 1 232 ? 32.397 -1.118 -37.003 1.00 97.75 232 LEU A N 1
ATOM 1555 C CA . LEU A 1 232 ? 31.729 -1.295 -35.709 1.00 97.75 232 LEU A CA 1
ATOM 1556 C C . LEU A 1 232 ? 30.228 -1.030 -35.844 1.00 97.75 232 LEU A C 1
ATOM 1558 O O . LEU A 1 232 ? 29.837 -0.027 -36.441 1.00 97.75 232 LEU A O 1
ATOM 1562 N N . GLY A 1 233 ? 29.390 -1.893 -35.276 1.00 96.81 233 GLY A N 1
ATOM 1563 C CA . GLY A 1 233 ? 27.950 -1.675 -35.179 1.00 96.81 233 GLY A CA 1
ATOM 1564 C C . GLY A 1 233 ? 27.626 -0.427 -34.359 1.00 96.81 233 GLY A C 1
ATOM 1565 O O . GLY A 1 233 ? 28.348 -0.079 -33.424 1.00 96.81 233 GLY A O 1
ATOM 1566 N N . GLY A 1 234 ? 26.540 0.262 -34.706 1.00 95.81 234 GLY A N 1
ATOM 1567 C CA . GLY A 1 234 ? 26.104 1.435 -33.955 1.00 95.81 234 GLY A CA 1
ATOM 1568 C C . GLY A 1 234 ? 25.514 1.046 -32.601 1.00 95.81 234 GLY A C 1
ATOM 1569 O O . GLY A 1 234 ? 24.788 0.058 -32.505 1.00 95.81 234 GLY A O 1
ATOM 1570 N N . ASN A 1 235 ? 25.776 1.829 -31.553 1.00 95.81 235 ASN A N 1
ATOM 1571 C CA . ASN A 1 235 ? 25.070 1.658 -30.278 1.00 95.81 235 ASN A CA 1
ATOM 1572 C C . ASN A 1 235 ? 23.585 2.001 -30.452 1.00 95.81 235 ASN A C 1
ATOM 1574 O O . ASN A 1 235 ? 23.242 2.854 -31.271 1.00 95.81 235 ASN A O 1
ATOM 1578 N N . GLY A 1 236 ? 22.707 1.386 -29.665 1.00 94.44 236 GLY A N 1
ATOM 1579 C CA . GLY A 1 236 ? 21.307 1.799 -29.595 1.00 94.44 236 GLY A CA 1
ATOM 1580 C C . GLY A 1 236 ? 21.134 3.221 -29.051 1.00 94.44 236 GLY A C 1
ATOM 1581 O O . GLY A 1 236 ? 22.093 3.887 -28.654 1.00 94.44 236 GLY A O 1
ATOM 1582 N N . GLY A 1 237 ? 19.895 3.691 -29.014 1.00 93.75 237 GLY A N 1
ATOM 1583 C CA . GLY A 1 237 ? 19.507 4.930 -28.350 1.00 93.75 237 GLY A CA 1
ATOM 1584 C C . GLY A 1 237 ? 19.121 4.693 -26.901 1.00 93.75 237 GLY A C 1
ATOM 1585 O O . GLY A 1 237 ? 18.516 3.669 -26.586 1.00 93.75 237 GLY A O 1
ATOM 1586 N N . GLN A 1 238 ? 19.458 5.640 -26.032 1.00 93.62 238 GLN A N 1
ATOM 1587 C CA . GLN A 1 238 ? 19.023 5.656 -24.643 1.00 93.62 238 GLN A CA 1
ATOM 1588 C C . GLN A 1 238 ? 18.058 6.816 -24.427 1.00 93.62 238 GLN A C 1
ATOM 1590 O O . GLN A 1 238 ? 18.339 7.963 -24.781 1.00 93.62 238 GLN A O 1
ATOM 1595 N N . VAL A 1 239 ? 16.933 6.520 -23.793 1.00 92.94 239 VAL A N 1
ATOM 1596 C CA . VAL A 1 239 ? 15.985 7.530 -23.346 1.00 92.94 239 VAL A CA 1
ATOM 1597 C C . VAL A 1 239 ? 15.590 7.263 -21.904 1.00 92.94 239 VAL A C 1
ATOM 1599 O O . VAL A 1 239 ? 15.366 6.117 -21.518 1.00 92.94 239 VAL A O 1
ATOM 1602 N N . THR A 1 240 ? 15.495 8.325 -21.110 1.00 92.38 240 THR A N 1
ATOM 1603 C CA . THR A 1 240 ? 14.972 8.254 -19.744 1.00 92.38 240 THR A CA 1
ATOM 1604 C C . THR A 1 240 ? 13.747 9.148 -19.608 1.00 92.38 240 THR A C 1
ATOM 1606 O O . THR A 1 240 ? 13.788 10.312 -20.007 1.00 92.38 240 THR A O 1
ATOM 1609 N N . ALA A 1 241 ? 12.666 8.616 -19.043 1.00 91.19 241 ALA A N 1
ATOM 1610 C CA . ALA A 1 241 ? 11.424 9.325 -18.758 1.00 91.19 241 ALA A CA 1
ATOM 1611 C C . ALA A 1 241 ? 11.076 9.225 -17.270 1.00 91.19 241 ALA A C 1
ATOM 1613 O O . ALA A 1 241 ? 11.313 8.193 -16.642 1.00 91.19 241 ALA A O 1
ATOM 1614 N N . THR A 1 242 ? 10.490 10.289 -16.727 1.00 90.38 242 THR A N 1
ATOM 1615 C CA . THR A 1 242 ? 10.096 10.364 -15.318 1.00 90.38 242 THR A CA 1
ATOM 1616 C C . THR A 1 242 ? 8.604 10.646 -15.205 1.00 90.38 242 THR A C 1
ATOM 1618 O O . THR A 1 242 ? 8.095 11.572 -15.831 1.00 90.38 242 THR A O 1
ATOM 1621 N N . TYR A 1 243 ? 7.915 9.873 -14.371 1.00 86.38 243 TYR A N 1
ATOM 1622 C CA . TYR A 1 243 ? 6.478 9.948 -14.138 1.00 86.38 243 TYR A CA 1
ATOM 1623 C C . TYR A 1 243 ? 6.194 10.194 -12.659 1.00 86.38 243 TYR A C 1
ATOM 1625 O O . TYR A 1 243 ? 6.836 9.605 -11.791 1.00 86.38 243 TYR A O 1
ATOM 1633 N N . THR A 1 244 ? 5.186 11.013 -12.371 1.00 77.56 244 THR A N 1
ATOM 1634 C CA . THR A 1 244 ? 4.664 11.250 -11.009 1.00 77.56 244 THR A CA 1
ATOM 1635 C C . THR A 1 244 ? 3.196 10.837 -10.866 1.00 77.56 244 THR A C 1
ATOM 1637 O O . THR A 1 244 ? 2.702 10.689 -9.757 1.00 77.56 244 THR A O 1
ATOM 1640 N N . SER A 1 245 ? 2.488 10.637 -11.984 1.00 73.56 245 SER A N 1
ATOM 1641 C CA . SER A 1 245 ? 1.144 10.048 -12.079 1.00 73.56 245 SER A CA 1
ATOM 1642 C C . SER A 1 245 ? 0.804 9.773 -13.557 1.00 73.56 245 SER A C 1
ATOM 1644 O O . SER A 1 245 ? 1.585 10.135 -14.439 1.00 73.56 245 SER A O 1
ATOM 1646 N N . GLY A 1 246 ? -0.350 9.154 -13.840 1.00 64.56 246 GLY A N 1
ATOM 1647 C CA . GLY A 1 246 ? -0.931 9.129 -15.193 1.00 64.56 246 GLY A CA 1
ATOM 1648 C C . GLY A 1 246 ? -0.587 7.925 -16.073 1.00 64.56 246 GLY A C 1
ATOM 1649 O O . GLY A 1 246 ? -0.859 7.968 -17.268 1.00 64.56 246 GLY A O 1
ATOM 1650 N N . LEU A 1 247 ? -0.019 6.854 -15.515 1.00 75.88 247 LEU A N 1
ATOM 1651 C CA . LEU A 1 247 ? 0.184 5.608 -16.257 1.00 75.88 247 LEU A CA 1
ATOM 1652 C C . LEU A 1 247 ? -1.067 4.728 -16.234 1.00 75.88 247 LEU A C 1
ATOM 1654 O O . LEU A 1 247 ? -1.758 4.633 -15.218 1.00 75.88 247 LEU A O 1
ATOM 1658 N N . SER A 1 248 ? -1.330 4.063 -17.358 1.00 71.25 248 SER A N 1
ATOM 1659 C CA . SER A 1 248 ? -2.394 3.066 -17.491 1.00 71.25 248 SER A CA 1
ATOM 1660 C C . SER A 1 248 ? -2.228 1.926 -16.480 1.00 71.25 248 SER A C 1
ATOM 1662 O O . SER A 1 248 ? -1.111 1.569 -16.102 1.00 71.25 248 SER A O 1
ATOM 1664 N N . ALA A 1 249 ? -3.340 1.286 -16.096 1.00 76.25 249 ALA A N 1
ATOM 1665 C CA . ALA A 1 249 ? -3.341 0.135 -15.180 1.00 76.25 249 ALA A CA 1
ATOM 1666 C C . ALA A 1 249 ? -2.489 -1.050 -15.684 1.00 76.25 249 ALA A C 1
ATOM 1668 O O . ALA A 1 249 ? -2.142 -1.952 -14.925 1.00 76.25 249 ALA A O 1
ATOM 1669 N N . THR A 1 250 ? -2.144 -1.078 -16.971 1.00 85.94 250 THR A N 1
ATOM 1670 C CA . THR A 1 250 ? -1.154 -1.988 -17.550 1.00 85.94 250 THR A CA 1
ATOM 1671 C C . THR A 1 250 ? -0.419 -1.263 -18.668 1.00 85.94 250 THR A C 1
ATOM 1673 O O . THR A 1 250 ? -1.049 -0.637 -19.517 1.00 85.94 250 THR A O 1
ATOM 1676 N N . VAL A 1 251 ? 0.907 -1.355 -18.660 1.00 91.75 251 VAL A N 1
ATOM 1677 C CA . VAL A 1 251 ? 1.800 -0.709 -19.621 1.00 91.75 251 VAL A CA 1
ATOM 1678 C C . VAL A 1 251 ? 2.545 -1.771 -20.423 1.00 91.75 251 VAL A C 1
ATOM 1680 O O . VAL A 1 251 ? 3.006 -2.772 -19.871 1.00 91.75 251 VAL A O 1
ATOM 1683 N N . THR A 1 252 ? 2.681 -1.548 -21.730 1.00 95.12 252 THR A N 1
ATOM 1684 C CA . THR A 1 252 ? 3.449 -2.444 -22.605 1.00 95.12 252 THR A CA 1
ATOM 1685 C C . THR A 1 252 ? 4.931 -2.088 -22.568 1.00 95.12 252 THR A C 1
ATOM 1687 O O . THR A 1 252 ? 5.312 -0.928 -22.728 1.00 95.12 252 THR A O 1
ATOM 1690 N N . VAL A 1 253 ? 5.774 -3.101 -22.401 1.00 97.38 253 VAL A N 1
ATOM 1691 C CA . VAL A 1 253 ? 7.234 -2.999 -22.431 1.00 97.38 253 VAL A CA 1
ATOM 1692 C C . VAL A 1 253 ? 7.747 -3.820 -23.607 1.00 97.38 253 VAL A C 1
ATOM 1694 O O . VAL A 1 253 ? 7.413 -4.993 -23.736 1.00 97.38 253 VAL A O 1
ATOM 1697 N N . VAL A 1 254 ? 8.569 -3.224 -24.466 1.00 97.88 254 VAL A N 1
ATOM 1698 C CA . VAL A 1 254 ? 9.203 -3.913 -25.596 1.00 97.88 254 VAL A CA 1
ATOM 1699 C C . VAL A 1 254 ? 10.709 -3.809 -25.454 1.00 97.88 254 VAL A C 1
ATOM 1701 O O . VAL A 1 254 ? 11.245 -2.715 -25.280 1.00 97.88 254 VAL A O 1
ATOM 1704 N N . VAL A 1 255 ? 11.391 -4.944 -25.566 1.00 98.19 255 VAL A N 1
ATOM 1705 C CA . VAL A 1 255 ? 12.851 -5.020 -25.594 1.00 98.19 255 VAL A CA 1
ATOM 1706 C C . VAL A 1 255 ? 13.297 -5.438 -26.990 1.00 98.19 255 VAL A C 1
ATOM 1708 O O . VAL A 1 255 ? 12.955 -6.525 -27.463 1.00 98.19 255 VAL A O 1
ATOM 1711 N N . GLY A 1 256 ? 14.062 -4.569 -27.647 1.00 96.94 256 GLY A N 1
ATOM 1712 C CA . GLY A 1 256 ? 14.570 -4.792 -28.996 1.00 96.94 256 GLY A CA 1
ATOM 1713 C C . GLY A 1 256 ? 15.763 -5.746 -29.035 1.00 96.94 256 GLY A C 1
ATOM 1714 O O . GLY A 1 256 ? 16.635 -5.700 -28.170 1.00 96.94 256 GLY A O 1
ATOM 1715 N N . VAL A 1 257 ? 15.824 -6.599 -30.060 1.00 97.69 257 VAL A N 1
ATOM 1716 C CA . VAL A 1 257 ? 16.933 -7.546 -30.282 1.00 97.69 257 VAL A CA 1
ATOM 1717 C C . VAL A 1 257 ? 18.253 -6.838 -30.607 1.00 97.69 257 VAL A C 1
ATOM 1719 O O . VAL A 1 257 ? 18.263 -5.737 -31.151 1.00 97.69 257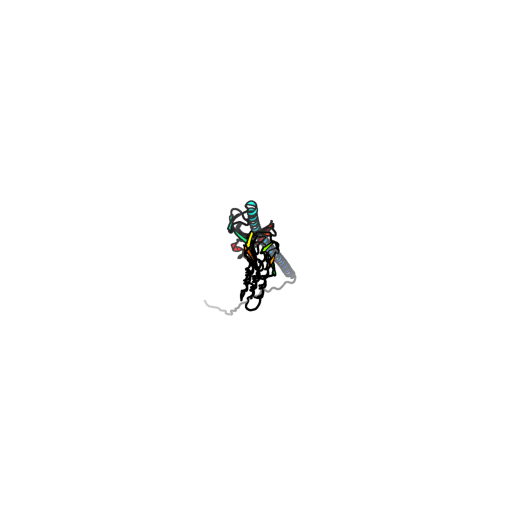 VAL A O 1
ATOM 1722 N N . GLY A 1 258 ? 19.382 -7.479 -30.317 1.00 97.38 258 GLY A N 1
ATOM 1723 C CA . GLY A 1 258 ? 20.671 -7.070 -30.875 1.00 97.38 258 GLY A CA 1
ATOM 1724 C C . GLY A 1 258 ? 20.776 -7.427 -32.362 1.00 97.38 258 GLY A C 1
ATOM 1725 O O . GLY A 1 258 ? 20.249 -8.450 -32.800 1.00 97.38 258 GLY A O 1
ATOM 1726 N N . GLY A 1 259 ? 21.446 -6.589 -33.150 1.00 97.19 259 GLY A N 1
ATOM 1727 C CA . GLY A 1 259 ? 21.674 -6.843 -34.571 1.00 97.19 259 GLY A CA 1
ATOM 1728 C C . GLY A 1 259 ? 22.695 -7.960 -34.796 1.00 97.19 259 GLY A C 1
ATOM 1729 O O . GLY A 1 259 ? 23.709 -8.025 -34.106 1.00 97.19 259 GLY A O 1
ATOM 1730 N N . GLY A 1 260 ? 22.457 -8.838 -35.772 1.00 97.69 260 GLY A N 1
ATOM 1731 C CA . GLY A 1 260 ? 23.394 -9.905 -36.141 1.00 97.69 260 GLY A CA 1
ATOM 1732 C C . GLY A 1 260 ? 24.685 -9.380 -36.780 1.00 97.69 260 GLY A C 1
ATOM 1733 O O . GLY A 1 260 ? 24.662 -8.398 -37.523 1.00 97.69 260 GLY A O 1
ATOM 1734 N N . GLY A 1 261 ? 25.811 -10.036 -36.498 1.00 97.50 261 GLY A N 1
ATOM 1735 C CA . GLY A 1 261 ? 27.099 -9.719 -37.116 1.00 97.50 261 GLY A CA 1
ATOM 1736 C C . GLY A 1 261 ? 27.177 -10.152 -38.583 1.00 97.50 261 GLY A C 1
ATOM 1737 O O . GLY A 1 261 ? 26.502 -11.091 -39.004 1.00 97.50 261 GLY A O 1
ATOM 1738 N N . GLY A 1 262 ? 27.991 -9.455 -39.373 1.00 97.19 262 GLY A N 1
ATOM 1739 C CA . GLY A 1 262 ? 28.189 -9.749 -40.789 1.00 97.19 262 GLY A CA 1
ATOM 1740 C C . GLY A 1 262 ? 29.110 -10.945 -41.029 1.00 97.19 262 GLY A C 1
ATOM 1741 O O . GLY A 1 262 ? 30.132 -11.107 -40.362 1.00 97.19 262 GLY A O 1
ATOM 1742 N N . ASN A 1 263 ? 28.782 -11.767 -42.026 1.00 97.06 263 ASN A N 1
ATOM 1743 C CA . ASN A 1 263 ? 29.608 -12.915 -42.416 1.00 97.06 263 ASN A CA 1
ATOM 1744 C C . ASN A 1 263 ? 30.993 -12.472 -42.907 1.00 97.06 263 ASN A C 1
ATOM 1746 O O . ASN A 1 263 ? 31.126 -11.417 -43.527 1.00 97.06 263 ASN A O 1
ATOM 1750 N N . SER A 1 264 ? 32.030 -13.282 -42.693 1.00 95.19 264 SER A N 1
ATOM 1751 C CA . SER A 1 264 ? 33.341 -12.991 -43.282 1.00 95.19 264 SER A CA 1
ATOM 1752 C C . SER A 1 264 ? 33.355 -13.253 -44.790 1.00 95.19 264 SER A C 1
ATOM 1754 O O . SER A 1 264 ? 32.552 -14.025 -45.314 1.00 95.19 264 SER A O 1
ATOM 1756 N N . GLY A 1 265 ? 34.319 -12.655 -45.491 1.00 90.69 265 GLY A N 1
ATOM 1757 C CA . GLY A 1 265 ? 34.602 -12.966 -46.894 1.00 90.69 265 GLY A CA 1
ATOM 1758 C C . GLY A 1 265 ? 35.159 -14.384 -47.120 1.00 90.69 265 GLY A C 1
ATOM 1759 O O . GLY A 1 265 ? 35.461 -14.740 -48.256 1.00 90.69 265 GLY A O 1
ATOM 1760 N N . GLY A 1 266 ? 35.312 -15.208 -46.080 1.00 86.75 266 GLY A N 1
ATOM 1761 C CA . GLY A 1 266 ? 35.920 -16.539 -46.156 1.00 86.75 266 GLY A CA 1
ATOM 1762 C C . GLY A 1 266 ? 37.446 -16.537 -45.995 1.00 86.75 266 GLY A C 1
ATOM 1763 O O . GLY A 1 266 ? 38.082 -15.501 -45.794 1.00 86.75 266 GLY A O 1
ATOM 1764 N N . GLY A 1 267 ? 38.055 -17.724 -46.057 1.00 85.94 267 GLY A N 1
ATOM 1765 C CA . GLY A 1 267 ? 39.465 -17.918 -45.693 1.00 85.94 267 GLY A CA 1
ATOM 1766 C C . GLY A 1 267 ? 39.722 -17.589 -44.218 1.00 85.94 267 GLY A C 1
ATOM 1767 O O . GLY A 1 267 ? 38.938 -17.981 -43.362 1.00 85.94 267 GLY A O 1
ATOM 1768 N N . ALA A 1 268 ? 40.806 -16.866 -43.918 1.00 90.88 268 ALA A N 1
ATOM 1769 C CA . ALA A 1 268 ? 41.166 -16.485 -42.546 1.00 90.88 268 ALA A CA 1
ATOM 1770 C C . ALA A 1 268 ? 40.498 -15.179 -42.051 1.00 90.88 268 ALA A C 1
ATOM 1772 O O . ALA A 1 268 ? 40.771 -14.741 -40.930 1.00 90.88 268 ALA A O 1
ATOM 1773 N N . ALA A 1 269 ? 39.633 -14.549 -42.859 1.00 94.06 269 ALA A N 1
ATOM 1774 C CA . ALA A 1 269 ? 38.885 -13.360 -42.452 1.00 94.06 269 ALA A CA 1
ATOM 1775 C C . ALA A 1 269 ? 37.842 -13.702 -41.377 1.00 94.06 269 ALA A C 1
ATOM 1777 O O . ALA A 1 269 ? 37.173 -14.735 -41.448 1.00 94.06 269 ALA A O 1
ATOM 1778 N N . GLN A 1 270 ? 37.671 -12.808 -40.404 1.00 96.69 270 GLN A N 1
ATOM 1779 C CA . GLN A 1 270 ? 36.783 -13.023 -39.261 1.00 96.69 270 GLN A CA 1
ATOM 1780 C C . GLN A 1 270 ? 35.399 -12.398 -39.492 1.00 96.69 270 GLN A C 1
ATOM 1782 O O . GLN A 1 270 ? 35.306 -11.340 -40.126 1.00 96.69 270 GLN A O 1
ATOM 1787 N N . PRO A 1 271 ? 34.311 -13.031 -39.018 1.00 97.12 271 PRO A N 1
ATOM 1788 C CA . PRO A 1 271 ? 32.984 -12.427 -39.052 1.00 97.12 271 PRO A CA 1
ATOM 1789 C C . PRO A 1 271 ? 32.900 -11.250 -38.072 1.00 97.12 271 PRO A C 1
ATOM 1791 O O . PRO A 1 271 ? 33.706 -11.127 -37.149 1.00 97.12 271 PRO A O 1
ATOM 1794 N N . GLY A 1 272 ? 31.921 -10.376 -38.286 1.00 96.94 272 GLY A N 1
ATOM 1795 C CA . GLY A 1 272 ? 31.539 -9.374 -37.300 1.00 96.94 272 GLY A CA 1
ATOM 1796 C C . GLY A 1 272 ? 30.768 -10.019 -36.152 1.00 96.94 272 GLY A C 1
ATOM 1797 O O . GLY A 1 272 ? 30.114 -11.048 -36.325 1.00 96.94 272 GLY A O 1
ATOM 1798 N N . ASN A 1 273 ? 30.816 -9.397 -34.979 1.00 98.00 273 ASN A N 1
ATOM 1799 C CA . ASN A 1 273 ? 30.030 -9.820 -33.826 1.00 98.00 273 ASN A CA 1
ATOM 1800 C C . ASN A 1 273 ? 28.658 -9.135 -33.821 1.00 98.00 273 ASN A C 1
ATOM 1802 O O . ASN A 1 273 ? 28.489 -8.034 -34.354 1.00 98.00 273 ASN A O 1
ATOM 1806 N N . GLY A 1 274 ? 27.673 -9.792 -33.207 1.00 97.19 274 GLY A N 1
ATOM 1807 C CA . GLY A 1 274 ? 26.357 -9.200 -32.982 1.00 97.19 274 GLY A CA 1
ATOM 1808 C C . GLY A 1 274 ? 26.399 -8.058 -31.963 1.00 97.19 274 GLY A C 1
ATOM 1809 O O . GLY A 1 274 ? 27.287 -8.007 -31.112 1.00 97.19 274 GLY A O 1
ATOM 1810 N N . GLY A 1 275 ? 25.445 -7.136 -32.067 1.00 96.62 275 GLY A N 1
ATOM 1811 C CA . GLY A 1 275 ? 25.210 -6.100 -31.065 1.00 96.62 275 GLY A CA 1
ATOM 1812 C C . GLY A 1 275 ? 24.457 -6.637 -29.850 1.00 96.62 275 GLY A C 1
ATOM 1813 O O . GLY A 1 275 ? 23.807 -7.682 -29.906 1.00 96.62 275 GLY A O 1
ATOM 1814 N N . SER A 1 276 ? 24.528 -5.909 -28.742 1.00 97.62 276 SER A N 1
ATOM 1815 C CA . SER A 1 276 ? 23.813 -6.250 -27.514 1.00 97.62 276 SER A CA 1
ATOM 1816 C C . SER A 1 276 ? 22.321 -5.944 -27.638 1.00 97.62 276 SER A C 1
ATOM 1818 O O . SER A 1 276 ? 21.927 -4.915 -28.190 1.00 97.62 276 SER A O 1
ATOM 1820 N N . THR A 1 277 ? 21.485 -6.812 -27.069 1.00 97.56 277 THR A N 1
ATOM 1821 C CA . THR A 1 277 ? 20.039 -6.586 -26.922 1.00 97.56 277 THR A CA 1
ATOM 1822 C C . THR A 1 277 ? 19.759 -5.306 -26.137 1.00 97.56 277 THR A C 1
ATOM 1824 O O . THR A 1 277 ? 20.536 -4.913 -25.264 1.00 97.56 277 THR A O 1
ATOM 1827 N N . GLY A 1 278 ? 18.646 -4.649 -26.456 1.00 96.56 278 GLY A N 1
ATOM 1828 C CA . GLY A 1 278 ? 18.124 -3.518 -25.702 1.00 96.56 278 GLY A CA 1
ATOM 1829 C C . GLY A 1 278 ? 17.758 -3.866 -24.257 1.00 96.56 278 GLY A C 1
ATOM 1830 O O . GLY A 1 278 ? 17.853 -5.010 -23.812 1.00 96.56 278 GLY A O 1
ATOM 1831 N N . SER A 1 279 ? 17.299 -2.870 -23.509 1.00 97.06 279 SER A N 1
ATOM 1832 C CA . SER A 1 279 ? 16.748 -3.088 -22.174 1.00 97.06 279 SER A CA 1
ATOM 1833 C C . SER A 1 279 ? 15.734 -2.024 -21.784 1.00 97.06 279 SER A C 1
ATOM 1835 O O . SER A 1 279 ? 15.735 -0.919 -22.325 1.00 97.06 279 SER A O 1
ATOM 1837 N N . VAL A 1 280 ? 14.871 -2.360 -20.830 1.00 97.56 280 VAL A N 1
ATOM 1838 C CA . VAL A 1 280 ? 13.982 -1.409 -20.161 1.00 97.56 280 VAL A CA 1
ATOM 1839 C C . VAL A 1 280 ? 14.139 -1.583 -18.660 1.00 97.56 280 VAL A C 1
ATOM 1841 O O . VAL A 1 280 ? 13.802 -2.629 -18.109 1.00 97.56 280 VAL A O 1
ATOM 1844 N N . LEU A 1 281 ? 14.661 -0.554 -18.003 1.00 95.56 281 LEU A N 1
ATOM 1845 C CA . LEU A 1 281 ? 14.781 -0.476 -16.555 1.00 95.56 281 LEU A CA 1
ATOM 1846 C C . LEU A 1 281 ? 13.715 0.476 -16.025 1.00 95.56 281 LEU A C 1
ATOM 1848 O O . LEU A 1 281 ? 13.624 1.616 -16.467 1.00 95.56 281 LEU A O 1
ATOM 1852 N N . ILE A 1 282 ? 12.940 0.015 -15.056 1.00 94.94 282 ILE A N 1
ATOM 1853 C CA . ILE A 1 282 ? 11.911 0.784 -14.369 1.00 94.94 282 ILE A CA 1
ATOM 1854 C C . ILE A 1 282 ? 12.302 0.822 -12.898 1.00 94.94 282 ILE A C 1
ATOM 1856 O O . ILE A 1 282 ? 12.562 -0.222 -12.304 1.00 94.94 282 ILE A O 1
ATOM 1860 N N . SER A 1 283 ? 12.328 1.998 -12.290 1.00 93.12 283 SER A N 1
ATOM 1861 C CA . SER A 1 283 ? 12.490 2.157 -10.847 1.00 93.12 283 SER A CA 1
ATOM 1862 C C . SER A 1 283 ? 11.478 3.159 -10.323 1.00 93.12 283 SER A C 1
ATOM 1864 O O . SER A 1 283 ? 11.142 4.118 -11.009 1.00 93.12 283 SER A O 1
ATOM 1866 N N . TRP A 1 284 ? 10.961 2.945 -9.118 1.00 90.88 284 TRP A N 1
ATOM 1867 C CA . TRP A 1 284 ? 10.054 3.890 -8.479 1.00 90.88 284 TRP A CA 1
ATOM 1868 C C . TRP A 1 284 ? 10.380 4.068 -7.006 1.00 90.88 284 TRP A C 1
ATOM 1870 O O . TRP A 1 284 ? 10.760 3.128 -6.305 1.00 90.88 284 TRP A O 1
ATOM 1880 N N . THR A 1 285 ? 10.199 5.292 -6.526 1.00 85.00 285 THR A N 1
ATOM 1881 C CA . THR A 1 285 ? 10.185 5.579 -5.096 1.00 85.00 285 THR A CA 1
ATOM 1882 C C . THR A 1 285 ? 8.822 5.237 -4.509 1.00 85.00 285 THR A C 1
ATOM 1884 O O . THR A 1 285 ? 7.799 5.227 -5.203 1.00 85.00 285 THR A O 1
ATOM 1887 N N . GLY A 1 286 ? 8.814 4.954 -3.207 1.00 72.81 286 GLY A N 1
ATOM 1888 C CA . GLY A 1 286 ? 7.566 4.788 -2.482 1.00 72.81 286 GLY A CA 1
ATOM 1889 C C . GLY A 1 286 ? 6.676 6.023 -2.615 1.00 72.81 286 GLY A C 1
ATOM 1890 O O . GLY A 1 286 ? 7.177 7.148 -2.679 1.00 72.81 286 GLY A O 1
ATOM 1891 N N . GLY A 1 287 ? 5.365 5.803 -2.712 1.00 67.19 287 GLY A N 1
ATOM 1892 C CA . GLY A 1 287 ? 4.384 6.887 -2.709 1.00 67.19 287 GLY A CA 1
ATOM 1893 C C . GLY A 1 287 ? 4.414 7.674 -1.402 1.00 67.19 287 GLY A C 1
ATOM 1894 O O . GLY A 1 287 ? 4.958 7.215 -0.394 1.00 67.19 287 GLY A O 1
ATOM 1895 N N . THR A 1 288 ? 3.793 8.854 -1.393 1.00 61.62 288 THR A N 1
ATOM 1896 C CA . THR A 1 288 ? 3.421 9.475 -0.120 1.00 61.62 288 THR A CA 1
ATOM 1897 C C . THR A 1 288 ? 2.529 8.491 0.636 1.00 61.62 288 THR A C 1
ATOM 1899 O O . THR A 1 288 ? 1.610 7.934 0.031 1.00 61.62 288 THR A O 1
ATOM 1902 N N . PRO A 1 289 ? 2.789 8.223 1.927 1.00 62.06 289 PRO A N 1
ATOM 1903 C CA . PRO A 1 289 ? 1.962 7.293 2.672 1.00 62.06 289 PRO A CA 1
ATOM 1904 C C . PRO A 1 289 ? 0.528 7.809 2.659 1.00 62.06 289 PRO A C 1
ATOM 1906 O O . PRO A 1 289 ? 0.250 8.917 3.125 1.00 62.06 289 PRO A O 1
ATOM 1909 N N . THR A 1 290 ? -0.391 7.025 2.101 1.00 67.31 290 THR A N 1
ATOM 1910 C CA . THR A 1 290 ? -1.804 7.359 2.234 1.00 67.31 290 THR A CA 1
ATOM 1911 C C . THR A 1 290 ? -2.290 6.841 3.568 1.00 67.31 290 THR A C 1
ATOM 1913 O O . THR A 1 290 ? -2.180 5.652 3.887 1.00 67.31 290 THR A O 1
ATOM 1916 N N . TRP A 1 291 ? -2.802 7.771 4.362 1.00 71.06 291 TRP A N 1
ATOM 1917 C CA . TRP A 1 291 ? -3.473 7.471 5.606 1.00 71.06 291 TRP A CA 1
ATOM 1918 C C . TRP A 1 291 ? -4.699 6.592 5.331 1.00 71.06 291 TRP A C 1
ATOM 1920 O O . TRP A 1 291 ? -5.521 6.936 4.480 1.00 71.06 291 TRP A O 1
ATOM 1930 N N . ASN A 1 292 ? -4.808 5.457 6.028 1.00 78.75 292 ASN A N 1
ATOM 1931 C CA . ASN A 1 292 ? -5.964 4.568 5.901 1.00 78.75 292 ASN A CA 1
ATOM 1932 C C . ASN A 1 292 ? -6.937 4.745 7.078 1.00 78.75 292 ASN A C 1
ATOM 1934 O O . ASN A 1 292 ? -8.151 4.781 6.876 1.00 78.75 292 ASN A O 1
ATOM 1938 N N . SER A 1 293 ? -6.407 4.891 8.292 1.00 88.06 293 SER A N 1
ATOM 1939 C CA . SER A 1 293 ? -7.170 4.974 9.526 1.00 88.06 293 SER A CA 1
ATOM 1940 C C . SER A 1 293 ? -6.297 5.491 10.672 1.00 88.06 293 SER A C 1
ATOM 1942 O O . SER A 1 293 ? -5.100 5.211 10.736 1.00 88.06 293 SER A O 1
ATOM 1944 N N . THR A 1 294 ? -6.898 6.227 11.602 1.00 91.38 294 THR A N 1
ATOM 1945 C CA . THR A 1 294 ? -6.320 6.548 12.910 1.00 91.38 294 THR A CA 1
ATOM 1946 C C . THR A 1 294 ? -7.296 6.066 13.955 1.00 91.38 294 THR A C 1
ATOM 1948 O O . THR A 1 294 ? -8.473 6.428 13.913 1.00 91.38 294 THR A O 1
ATOM 1951 N N . VAL A 1 295 ? -6.783 5.309 14.917 1.00 94.44 295 VAL A N 1
ATOM 1952 C CA . VAL A 1 295 ? -7.521 4.926 16.114 1.00 94.44 295 VAL A CA 1
ATOM 1953 C C . VAL A 1 295 ? -6.967 5.712 17.289 1.00 94.44 295 VAL A C 1
ATOM 1955 O O . VAL A 1 295 ? -5.774 5.659 17.581 1.00 94.44 295 VAL A O 1
ATOM 1958 N N . PHE A 1 296 ? -7.841 6.438 17.964 1.00 95.50 296 PHE A N 1
ATOM 1959 C CA . PHE A 1 296 ? -7.571 7.123 19.212 1.00 95.50 296 PHE A CA 1
ATOM 1960 C C . PHE A 1 296 ? -8.187 6.327 20.347 1.00 95.50 296 PHE A C 1
ATOM 1962 O O . PHE A 1 296 ? -9.317 5.861 20.227 1.00 95.50 296 PHE A O 1
ATOM 1969 N N . SER A 1 297 ? -7.481 6.187 21.458 1.00 95.31 297 SER A N 1
ATOM 1970 C CA . SER A 1 297 ? -8.014 5.509 22.634 1.00 95.31 297 SER A CA 1
ATOM 1971 C C . SER A 1 297 ? -7.635 6.230 23.909 1.00 95.31 297 SER A C 1
ATOM 1973 O O . SER A 1 297 ? -6.497 6.686 24.050 1.00 95.31 297 SER A O 1
ATOM 1975 N N . PHE A 1 298 ? -8.572 6.280 24.844 1.00 94.81 298 PHE A N 1
ATOM 1976 C CA . PHE A 1 298 ? -8.330 6.755 26.195 1.00 94.81 298 PHE A CA 1
ATOM 1977 C C . PHE A 1 298 ? -9.266 6.059 27.182 1.00 94.81 298 PHE A C 1
ATOM 1979 O O . PHE A 1 298 ? -10.267 5.445 26.808 1.00 94.81 298 PHE A O 1
ATOM 1986 N N . GLN A 1 299 ? -8.910 6.171 28.454 1.00 94.19 299 GLN A N 1
ATOM 1987 C CA . GLN A 1 299 ? -9.692 5.680 29.576 1.00 94.19 299 GLN A CA 1
ATOM 1988 C C . GLN A 1 299 ? -10.119 6.869 30.433 1.00 94.19 299 GLN A C 1
ATOM 1990 O O . GLN A 1 299 ? -9.313 7.767 30.685 1.00 94.19 299 GLN A O 1
ATOM 1995 N N . SER A 1 300 ? -11.361 6.857 30.899 1.00 92.88 300 SER A N 1
ATOM 1996 C CA . SER A 1 300 ? -11.893 7.800 31.876 1.00 92.88 300 SER A CA 1
ATOM 1997 C C . SER A 1 300 ? -12.572 7.060 33.027 1.00 92.88 300 SER A C 1
ATOM 1999 O O . SER A 1 300 ? -13.011 5.920 32.888 1.00 92.88 300 SER A O 1
ATOM 2001 N N . GLU A 1 301 ? -12.636 7.711 34.188 1.00 91.19 301 GLU A N 1
ATOM 2002 C CA . GLU A 1 301 ? -13.357 7.205 35.361 1.00 91.19 301 GLU A CA 1
ATOM 2003 C C . GLU A 1 301 ? -14.357 8.251 35.884 1.00 91.19 301 GLU A C 1
ATOM 2005 O O . GLU A 1 301 ? -14.197 8.758 37.001 1.00 91.19 301 GLU A O 1
ATOM 2010 N N . PRO A 1 302 ? -15.376 8.642 35.090 1.00 82.31 302 PRO A N 1
ATOM 2011 C CA . PRO A 1 302 ? -16.404 9.567 35.554 1.00 82.31 302 PRO A CA 1
ATOM 2012 C C . PRO A 1 302 ? -17.083 9.005 36.807 1.00 82.31 302 PRO A C 1
ATOM 2014 O O . PRO A 1 302 ? -17.616 7.897 36.803 1.00 82.31 302 PRO A O 1
ATOM 2017 N N . ASN A 1 303 ? -17.047 9.766 37.902 1.00 84.50 303 ASN A N 1
ATOM 2018 C CA . ASN A 1 303 ? -17.613 9.367 39.197 1.00 84.50 303 ASN A CA 1
ATOM 2019 C C . ASN A 1 303 ? -17.103 8.004 39.723 1.00 84.50 303 ASN A C 1
ATOM 2021 O O . ASN A 1 303 ? -17.820 7.312 40.445 1.00 84.50 303 ASN A O 1
ATOM 2025 N N . GLY A 1 304 ? -15.868 7.614 39.375 1.00 87.56 304 GLY A N 1
ATOM 2026 C CA . GLY A 1 304 ? -15.244 6.362 39.828 1.00 87.56 304 GLY A CA 1
ATOM 2027 C C . GLY A 1 304 ? -15.690 5.109 39.065 1.00 87.56 304 GLY A C 1
ATOM 2028 O O . GLY A 1 304 ? -15.442 3.993 39.518 1.00 87.56 304 GLY A O 1
ATOM 2029 N N . ILE A 1 305 ? -16.357 5.283 37.924 1.00 91.81 305 ILE A N 1
ATOM 2030 C CA . ILE A 1 305 ? -16.907 4.215 37.085 1.00 91.81 305 ILE A CA 1
ATOM 2031 C C . ILE A 1 305 ? -16.162 4.215 35.754 1.00 91.81 305 ILE A C 1
ATOM 2033 O O . ILE A 1 305 ? -15.976 5.271 35.162 1.00 91.81 305 ILE A O 1
ATOM 2037 N N . CYS A 1 306 ? -15.709 3.053 35.288 1.00 94.56 306 CYS A N 1
ATOM 2038 C CA . CYS A 1 306 ? -14.838 2.980 34.123 1.00 94.56 306 CYS A CA 1
ATOM 2039 C C . CYS A 1 306 ? -15.565 3.278 32.813 1.00 94.56 306 CYS A C 1
ATOM 2041 O O . CYS A 1 306 ? -16.629 2.712 32.560 1.00 94.56 306 CYS A O 1
ATOM 2043 N N . ALA A 1 307 ? -14.926 4.053 31.939 1.00 95.38 307 ALA A N 1
ATOM 2044 C CA . ALA A 1 307 ? -15.240 4.113 30.522 1.00 95.38 307 ALA A CA 1
ATOM 2045 C C . ALA A 1 307 ? -13.961 4.036 29.676 1.00 95.38 307 ALA A C 1
ATOM 2047 O O . ALA A 1 307 ? -12.983 4.747 29.911 1.00 95.38 307 ALA A O 1
ATOM 2048 N N . ILE A 1 308 ? -13.963 3.153 28.682 1.00 95.12 308 ILE A N 1
ATOM 2049 C CA . ILE A 1 308 ? -12.871 2.985 27.723 1.00 95.12 308 ILE A CA 1
ATOM 2050 C C . ILE A 1 308 ? -13.410 3.369 26.356 1.00 95.12 308 ILE A C 1
ATOM 2052 O O . ILE A 1 308 ? -14.279 2.689 25.814 1.00 95.12 308 ILE A O 1
ATOM 2056 N N . THR A 1 309 ? -12.878 4.439 25.776 1.00 96.31 309 THR A N 1
ATOM 2057 C CA . THR A 1 309 ? -13.359 4.951 24.494 1.00 96.31 309 THR A CA 1
ATOM 2058 C C . THR A 1 309 ? -12.314 4.758 23.412 1.00 96.31 309 THR A C 1
ATOM 2060 O O . THR A 1 309 ? -11.124 5.019 23.605 1.00 96.31 309 THR A O 1
ATOM 2063 N N . ARG A 1 310 ? -12.775 4.297 22.251 1.00 96.44 310 ARG A N 1
ATOM 2064 C CA . ARG A 1 310 ? -12.019 4.177 21.011 1.00 96.44 310 ARG A CA 1
ATOM 2065 C C . ARG A 1 310 ? -12.700 5.006 19.939 1.00 96.44 310 ARG A C 1
ATOM 2067 O O . ARG A 1 310 ? -13.871 4.800 19.641 1.00 96.44 310 ARG A O 1
ATOM 2074 N N . PHE A 1 311 ? -11.954 5.910 19.330 1.00 96.06 311 PHE A N 1
ATOM 2075 C CA . PHE A 1 311 ? -12.414 6.697 18.203 1.00 96.06 311 PHE A CA 1
ATOM 2076 C C . PHE A 1 311 ? -11.616 6.342 16.965 1.00 96.06 311 PHE A C 1
ATOM 2078 O O . PHE A 1 311 ? -10.399 6.473 16.952 1.00 96.06 311 PHE A O 1
ATOM 2085 N N . SER A 1 312 ? -12.296 5.884 15.926 1.00 94.19 312 SER A N 1
ATOM 2086 C CA . SER A 1 312 ? -11.674 5.498 14.669 1.00 94.19 312 SER A CA 1
ATOM 2087 C C . SER A 1 312 ? -12.108 6.462 13.582 1.00 94.19 312 SER A C 1
ATOM 2089 O O . SER A 1 312 ? -13.296 6.576 13.283 1.00 94.19 312 SER A O 1
ATOM 2091 N N . LYS A 1 313 ? -11.137 7.115 12.953 1.00 92.38 313 LYS A N 1
ATOM 2092 C CA . LYS A 1 313 ? -11.332 7.765 11.659 1.00 92.38 313 LYS A CA 1
ATOM 2093 C C . LYS A 1 313 ? -10.805 6.821 10.600 1.00 92.38 313 LYS A C 1
ATOM 2095 O O . LYS A 1 313 ? -9.668 6.384 10.722 1.00 92.38 313 LYS A O 1
ATOM 2100 N N . THR A 1 314 ? -11.586 6.513 9.571 1.00 90.06 314 THR A N 1
ATOM 2101 C CA . THR A 1 314 ? -11.173 5.597 8.494 1.00 90.06 314 THR A CA 1
ATOM 2102 C C . THR A 1 314 ? -11.563 6.156 7.135 1.00 90.06 314 THR A C 1
ATOM 2104 O O . THR A 1 314 ? -12.685 6.624 6.957 1.00 90.06 314 THR A O 1
ATOM 2107 N N . LEU A 1 315 ? -10.655 6.096 6.160 1.00 85.06 315 LEU A N 1
ATOM 2108 C CA . LEU A 1 315 ? -10.960 6.453 4.777 1.00 85.06 315 LEU A CA 1
ATOM 2109 C C . LEU A 1 315 ? -11.505 5.226 4.038 1.00 85.06 315 LEU A C 1
ATOM 2111 O O . LEU A 1 315 ? -10.786 4.253 3.822 1.00 85.06 315 LEU A O 1
ATOM 2115 N N . VAL A 1 316 ? -12.767 5.276 3.616 1.00 80.12 316 VAL A N 1
ATOM 2116 C CA . VAL A 1 316 ? -13.416 4.212 2.839 1.00 80.12 316 VAL A CA 1
ATOM 2117 C C . VAL A 1 316 ? -13.828 4.781 1.487 1.00 80.12 316 VAL A C 1
ATOM 2119 O O . VAL A 1 316 ? -14.716 5.627 1.404 1.00 80.12 316 VAL A O 1
ATOM 2122 N N . SER A 1 317 ? -13.162 4.337 0.417 1.00 76.25 317 SER A N 1
ATOM 2123 C CA . SER A 1 317 ? -13.448 4.753 -0.968 1.00 76.25 317 SER A CA 1
ATOM 2124 C C . SER A 1 317 ? -13.490 6.278 -1.170 1.00 76.25 317 SER A C 1
ATOM 2126 O O . SER A 1 317 ? -14.352 6.797 -1.872 1.00 76.25 317 SER A O 1
ATOM 2128 N N . GLY A 1 318 ? -12.570 7.004 -0.524 1.00 71.50 318 GLY A N 1
ATOM 2129 C CA . GLY A 1 318 ? -12.478 8.468 -0.603 1.00 71.50 318 GLY A CA 1
ATOM 2130 C C . GLY A 1 318 ? -13.433 9.233 0.323 1.00 71.50 318 GLY A C 1
ATOM 2131 O O . GLY A 1 318 ? -13.372 10.457 0.365 1.00 71.50 318 GLY A O 1
ATOM 2132 N N . SER A 1 319 ? -14.277 8.540 1.094 1.00 81.06 319 SER A N 1
ATOM 2133 C CA . SER A 1 319 ? -15.149 9.128 2.115 1.00 81.06 319 SER A CA 1
ATOM 2134 C C . SER A 1 319 ? -14.605 8.837 3.515 1.00 81.06 319 SER A C 1
ATOM 2136 O O . SER A 1 319 ? -14.213 7.708 3.814 1.00 81.06 319 SER A O 1
ATOM 2138 N N . LEU A 1 320 ? -14.560 9.855 4.376 1.00 85.31 320 LEU A N 1
ATOM 2139 C CA . LEU A 1 320 ? -14.196 9.688 5.782 1.00 85.31 320 LEU A CA 1
ATOM 2140 C C . LEU A 1 320 ? -15.379 9.092 6.551 1.00 85.31 320 LEU A C 1
ATOM 2142 O O . LEU A 1 320 ? -16.498 9.584 6.454 1.00 85.31 320 LEU A O 1
ATOM 2146 N N . ARG A 1 321 ? -15.112 8.025 7.301 1.00 90.75 321 ARG A N 1
ATOM 2147 C CA . ARG A 1 321 ? -16.034 7.389 8.242 1.00 90.75 321 ARG A CA 1
ATOM 2148 C C . ARG A 1 321 ? -15.500 7.595 9.648 1.00 90.75 321 ARG A C 1
ATOM 2150 O O . ARG A 1 321 ? -14.370 7.182 9.928 1.00 90.75 321 ARG A O 1
ATOM 2157 N N . ASN A 1 322 ? -16.316 8.177 10.515 1.00 94.31 322 ASN A N 1
ATOM 2158 C CA . ASN A 1 322 ? -15.998 8.318 11.923 1.00 94.31 322 ASN A CA 1
ATOM 2159 C C . ASN A 1 322 ? -16.806 7.288 12.722 1.00 94.31 322 ASN A C 1
ATOM 2161 O O . ASN A 1 322 ? -17.988 7.057 12.457 1.00 94.31 322 ASN A O 1
ATOM 2165 N N . LEU A 1 323 ? -16.148 6.641 13.681 1.00 96.06 323 LEU A N 1
ATOM 2166 C CA . LEU A 1 323 ? -16.760 5.667 14.577 1.00 96.06 323 LEU A CA 1
ATOM 2167 C C . LEU A 1 323 ? -16.235 5.876 15.992 1.00 96.06 323 LEU A C 1
ATOM 2169 O O . LEU A 1 323 ? -15.053 5.652 16.252 1.00 96.06 323 LEU A O 1
ATOM 2173 N N . ILE A 1 324 ? -17.107 6.276 16.906 1.00 97.25 324 ILE A N 1
ATOM 2174 C CA . ILE A 1 324 ? -16.828 6.305 18.339 1.00 97.25 324 ILE A CA 1
ATOM 2175 C C . ILE A 1 324 ? -17.443 5.048 18.938 1.00 97.25 324 ILE A C 1
ATOM 2177 O O . ILE A 1 324 ? -18.641 4.823 18.814 1.00 97.25 324 ILE A O 1
ATOM 2181 N N . HIS A 1 325 ? -16.621 4.248 19.600 1.00 97.75 325 HIS A N 1
ATOM 2182 C CA . HIS A 1 325 ? -17.034 3.076 20.352 1.00 97.75 325 HIS A CA 1
ATOM 2183 C C 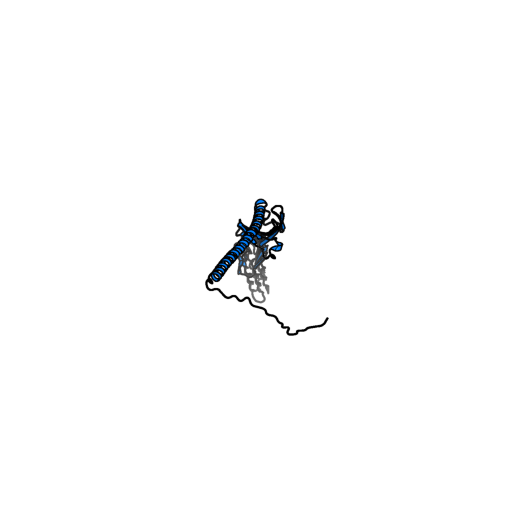. HIS A 1 325 ? -16.588 3.257 21.801 1.00 97.75 325 HIS A C 1
ATOM 2185 O O . HIS A 1 325 ? -15.400 3.443 22.066 1.00 97.75 325 HIS A O 1
ATOM 2191 N N . SER A 1 326 ? -17.525 3.225 22.739 1.00 97.06 326 SER A N 1
ATOM 2192 C CA . SER A 1 326 ? -17.264 3.486 24.153 1.00 97.06 326 SER A CA 1
ATOM 2193 C C . SER A 1 326 ? -17.813 2.359 25.011 1.00 97.06 326 SER A C 1
ATOM 2195 O O . SER A 1 326 ? -18.996 2.045 24.928 1.00 97.06 326 SER A O 1
ATOM 2197 N N . ASP A 1 327 ? -16.956 1.768 25.837 1.00 96.81 327 ASP A N 1
ATOM 2198 C CA . ASP A 1 327 ? -17.260 0.671 26.748 1.00 96.81 327 ASP A CA 1
ATOM 2199 C C . ASP A 1 327 ? -17.296 1.189 28.185 1.00 96.81 327 ASP A C 1
ATOM 2201 O O . ASP A 1 327 ? -16.254 1.489 28.766 1.00 96.81 327 ASP A O 1
ATOM 2205 N N . GLY A 1 328 ? -18.480 1.279 28.781 1.00 96.56 328 GLY A N 1
ATOM 2206 C CA . GLY A 1 328 ? -18.653 1.664 30.178 1.00 96.56 328 GLY A CA 1
ATOM 2207 C C . GLY A 1 328 ? -18.882 0.447 31.068 1.00 96.56 328 GLY A C 1
ATOM 2208 O O . GLY A 1 328 ? -19.550 -0.504 30.666 1.00 96.56 328 GLY A O 1
ATOM 2209 N N . SER A 1 329 ? -18.332 0.456 32.281 1.00 96.44 329 SER A N 1
ATOM 2210 C CA . SER A 1 329 ? -18.464 -0.633 33.258 1.00 96.44 329 SER A CA 1
ATOM 2211 C C . SER A 1 329 ? -18.884 -0.094 34.612 1.00 96.44 329 SER A C 1
ATOM 2213 O O . SER A 1 329 ? -18.298 0.878 35.050 1.00 96.44 329 SER A O 1
ATOM 2215 N N . ASN A 1 330 ? -19.800 -0.752 35.330 1.00 94.75 330 ASN A N 1
ATOM 2216 C CA . ASN A 1 330 ? -20.290 -0.338 36.665 1.00 94.75 330 ASN A CA 1
ATOM 2217 C C . ASN A 1 330 ? -19.230 -0.321 37.798 1.00 94.75 330 ASN A C 1
ATOM 2219 O O . ASN A 1 330 ? -19.577 -0.126 38.962 1.00 94.75 330 ASN A O 1
ATOM 2223 N N . VAL A 1 331 ? -17.960 -0.568 37.487 1.00 94.56 331 VAL A N 1
ATOM 2224 C CA . VAL A 1 331 ? -16.832 -0.662 38.421 1.00 94.56 331 VAL A CA 1
ATOM 2225 C C . VAL A 1 331 ? -15.670 0.218 37.937 1.00 94.56 331 VAL A C 1
ATOM 2227 O O . VAL A 1 331 ? -15.623 0.541 36.748 1.00 94.56 331 VAL A O 1
ATOM 2230 N N . PRO A 1 332 ? -14.705 0.577 38.806 1.00 94.00 332 PRO A N 1
ATOM 2231 C CA . PRO A 1 332 ? -13.481 1.264 38.388 1.00 94.00 332 PRO A CA 1
ATOM 2232 C C . PRO A 1 332 ? -12.691 0.453 37.358 1.00 94.00 332 PRO A C 1
ATOM 2234 O O . PRO A 1 332 ? -12.785 -0.778 37.317 1.00 94.00 332 PRO A O 1
ATOM 2237 N N . CYS A 1 333 ? -11.849 1.109 36.562 1.00 92.25 333 CYS A N 1
ATOM 2238 C CA . CYS A 1 333 ? -11.166 0.464 35.443 1.00 92.25 333 CYS A CA 1
ATOM 2239 C C . CYS A 1 333 ? -10.227 -0.657 35.888 1.00 92.25 333 CYS A C 1
ATOM 2241 O O . CYS A 1 333 ? -10.177 -1.708 35.248 1.00 92.25 333 CYS A O 1
ATOM 2243 N N . ALA A 1 334 ? -9.576 -0.492 37.043 1.00 92.44 334 ALA A N 1
ATOM 2244 C CA . ALA A 1 334 ? -8.737 -1.525 37.653 1.00 92.44 334 ALA A CA 1
ATOM 2245 C C . ALA A 1 334 ? -9.511 -2.798 38.061 1.00 92.44 334 ALA A C 1
ATOM 2247 O O . ALA A 1 334 ? -8.914 -3.861 38.224 1.00 92.44 334 ALA A O 1
ATOM 2248 N N . ALA A 1 335 ? -10.834 -2.703 38.235 1.00 92.00 335 ALA A N 1
ATOM 2249 C CA . ALA A 1 335 ? -11.688 -3.792 38.702 1.00 92.00 335 ALA A CA 1
ATOM 2250 C C . ALA A 1 335 ? -12.473 -4.495 37.578 1.00 92.00 335 ALA A C 1
ATOM 2252 O O . ALA A 1 335 ? -13.131 -5.502 37.839 1.00 92.00 335 ALA A O 1
ATOM 2253 N N . THR A 1 336 ? -12.402 -4.006 36.337 1.00 90.19 336 THR A N 1
ATOM 2254 C CA . THR A 1 336 ? -13.168 -4.540 35.191 1.00 90.19 336 THR A CA 1
ATOM 2255 C C . THR A 1 336 ? -12.883 -6.015 34.897 1.00 90.19 336 THR A C 1
ATOM 2257 O O . THR A 1 336 ? -13.792 -6.758 34.545 1.00 90.19 336 THR A O 1
ATOM 2260 N N . THR A 1 337 ? -11.641 -6.465 35.091 1.00 87.88 337 THR A N 1
ATOM 2261 C CA . THR A 1 337 ? -11.213 -7.850 34.822 1.00 87.88 337 THR A CA 1
ATOM 2262 C C . THR A 1 337 ? -11.207 -8.749 36.058 1.00 87.88 337 THR A C 1
ATOM 2264 O O . THR A 1 337 ? -11.078 -9.965 35.932 1.00 87.88 337 THR A O 1
ATOM 2267 N N . THR A 1 338 ? -11.330 -8.172 37.255 1.00 90.31 338 THR A N 1
ATOM 2268 C CA . THR A 1 338 ? -11.182 -8.888 38.534 1.00 90.31 338 THR A CA 1
ATOM 2269 C C . THR A 1 338 ? -12.485 -8.988 39.321 1.00 90.31 338 THR A C 1
ATOM 2271 O O . THR A 1 338 ? -12.636 -9.893 40.142 1.00 90.31 338 THR A O 1
ATOM 2274 N N . SER A 1 339 ? -13.446 -8.093 39.078 1.00 89.44 339 SER A N 1
ATOM 2275 C CA . SER A 1 339 ? -14.733 -8.098 39.766 1.00 89.44 339 SER A CA 1
ATOM 2276 C C . SER A 1 339 ? -15.720 -9.057 39.091 1.00 89.44 339 SER A C 1
ATOM 2278 O O . SER A 1 339 ? -16.112 -8.825 37.948 1.00 89.44 339 SER A O 1
ATOM 2280 N N . PRO A 1 340 ? -16.250 -10.070 39.802 1.00 85.38 340 PRO A N 1
ATOM 2281 C CA . PRO A 1 340 ? -17.306 -10.936 39.271 1.00 85.38 340 PRO A CA 1
ATOM 2282 C C . PRO A 1 340 ? -18.661 -10.217 39.133 1.00 85.38 340 PRO A C 1
ATOM 2284 O O . PRO A 1 340 ? -19.620 -10.803 38.640 1.00 85.38 340 PRO A O 1
ATOM 2287 N N . ARG A 1 341 ? -18.761 -8.965 39.603 1.00 84.56 341 ARG A N 1
ATOM 2288 C CA . ARG A 1 341 ? -19.943 -8.100 39.470 1.00 84.56 341 ARG A CA 1
ATOM 2289 C C . ARG A 1 341 ? -19.763 -7.013 38.406 1.00 84.56 341 ARG A C 1
ATOM 2291 O O . ARG A 1 341 ? -20.598 -6.114 38.332 1.00 84.56 341 ARG A O 1
ATOM 2298 N N . ALA A 1 342 ? -18.676 -7.066 37.631 1.00 90.75 342 ALA A N 1
ATOM 2299 C CA . ALA A 1 342 ? -18.462 -6.148 36.524 1.00 90.75 342 ALA A CA 1
ATOM 2300 C C . ALA A 1 342 ? -19.530 -6.379 35.444 1.00 90.75 342 ALA A C 1
ATOM 2302 O O . ALA A 1 342 ? -19.680 -7.476 34.907 1.00 90.75 342 ALA A O 1
ATOM 2303 N N . LEU A 1 343 ? -20.284 -5.329 35.148 1.00 93.75 343 LEU A N 1
ATOM 2304 C CA . LEU A 1 343 ? -21.291 -5.260 34.102 1.00 93.75 343 LEU A CA 1
ATOM 2305 C C . LEU A 1 343 ? -20.871 -4.173 33.123 1.00 93.75 343 LEU A C 1
ATOM 2307 O O . LEU A 1 343 ? -20.670 -3.030 33.530 1.00 93.75 343 LEU A O 1
ATOM 2311 N N . GLN A 1 344 ? -20.778 -4.539 31.846 1.00 95.69 344 GLN A N 1
ATOM 2312 C CA . GLN A 1 344 ? -20.380 -3.648 30.761 1.00 95.69 344 GLN A CA 1
ATOM 2313 C C . GLN A 1 344 ? -21.573 -3.310 29.864 1.00 95.69 344 GLN A C 1
ATOM 2315 O O . GLN A 1 344 ? -22.411 -4.167 29.563 1.00 95.69 344 GLN A O 1
ATOM 2320 N N . ARG A 1 345 ? -21.628 -2.058 29.412 1.00 96.69 345 ARG A N 1
ATOM 2321 C CA . ARG A 1 345 ? -22.511 -1.580 28.346 1.00 96.69 345 ARG A CA 1
ATOM 2322 C C . ARG A 1 345 ? -21.708 -0.734 27.374 1.00 96.69 345 ARG A C 1
ATOM 2324 O O . ARG A 1 345 ? -20.838 0.017 27.800 1.00 96.69 345 ARG A O 1
ATOM 2331 N N . SER A 1 346 ? -22.035 -0.847 26.094 1.00 96.94 346 SER A N 1
ATOM 2332 C CA . SER A 1 346 ? -21.314 -0.147 25.035 1.00 96.94 346 SER A CA 1
ATOM 2333 C C . SER A 1 346 ? -22.236 0.814 24.295 1.00 96.94 346 SER A C 1
ATOM 2335 O O . SER A 1 346 ? -23.422 0.528 24.110 1.00 96.94 346 SER A O 1
ATOM 2337 N N . VAL A 1 347 ? -21.673 1.940 23.872 1.00 97.06 347 VAL A N 1
ATOM 2338 C CA . VAL A 1 347 ? -22.305 2.936 23.003 1.00 97.06 347 VAL A CA 1
ATOM 2339 C C . VAL A 1 347 ? -21.470 3.048 21.738 1.00 97.06 347 VAL A C 1
ATOM 2341 O O . VAL A 1 347 ? -20.241 3.107 21.800 1.00 97.06 347 VAL A O 1
ATOM 2344 N N . GLU A 1 348 ? -22.147 3.078 20.596 1.00 97.56 348 GLU A N 1
ATOM 2345 C CA . GLU A 1 348 ? -21.517 3.244 19.294 1.00 97.56 348 GLU A CA 1
ATOM 2346 C C . GLU A 1 348 ? -22.176 4.398 18.539 1.00 97.56 348 GLU A C 1
ATOM 2348 O O . GLU A 1 348 ? -23.399 4.449 18.406 1.00 97.56 348 GLU A O 1
ATOM 2353 N N . LEU A 1 349 ? -21.353 5.324 18.051 1.00 95.62 349 LEU A N 1
ATOM 2354 C CA . LEU A 1 349 ? -21.771 6.477 17.264 1.00 95.62 349 LEU A CA 1
ATOM 2355 C C . LEU A 1 349 ? -20.994 6.472 15.952 1.00 95.62 349 LEU A C 1
ATOM 2357 O O . LEU A 1 349 ? -19.762 6.475 15.957 1.00 95.62 349 LEU A O 1
ATOM 2361 N N . SER A 1 350 ? -21.707 6.504 14.830 1.00 94.06 350 SER A N 1
ATOM 2362 C CA . SER A 1 350 ? -21.109 6.668 13.506 1.00 94.06 350 SER A CA 1
ATOM 2363 C C . SER A 1 350 ? -21.682 7.903 12.824 1.00 94.06 350 SER A C 1
ATOM 2365 O O . SER A 1 350 ? -22.897 8.107 12.847 1.00 94.06 350 SER A O 1
ATOM 2367 N N . TYR A 1 351 ? -20.800 8.722 12.251 1.00 90.25 351 TYR A N 1
ATOM 2368 C CA . TYR A 1 351 ? -21.137 9.965 11.555 1.00 90.25 351 TYR A CA 1
ATOM 2369 C C . TYR A 1 351 ? -20.131 10.291 10.446 1.00 90.25 351 TYR A C 1
ATOM 2371 O O . TYR A 1 351 ? -19.026 9.689 10.421 1.00 90.25 351 TYR A O 1
#

Radius of gyration: 51.21 Å; chains: 1; bounding box: 110×77×184 Å

Sequence (351 aa):
MKIQNNRKGETKSIAGFTPYHFFSKSGKGFTLLLAALVSSIVLAIGAAIYGIAIKELNLSSIGRDSQFAFYAADTAAECTLYNDINKQLFATNSPATFQVSCDGTVLNVSAVQNQSIVSGGSANYTVPGTFTFTPPAQYGTMTVTVNGGGGGGGGGSNGSTNGGNGSSGGSSSFDGTVIGNAGGAAGGGNKNGTTGANGSTGGGSGGSVNLGGGSPGGTGGNGVTGGGNGGLGGNGGQVTATYTSGLSATVTVVVGVGGGGGNSGGGAAQPGNGGSTGSVLISWTGGTPTWNSTVFSFQSEPNGICAITRFSKTLVSGSLRNLIHSDGSNVPCAATTTSPRALQRSVELSY

pLDDT: mean 87.58, std 14.02, range [35.12, 98.19]

Secondary structure (DSSP, 8-state):
-------------------------TT--HHHHHHHHHHHHHHHHHHHHHHHHHHHHHHHHHHHHHHHHHHHHHHHHHHHHHHHHHH--S-TT--SEEEEEETTEEEEEEEEEEEE-PPPEEEEE-SSEEEEE---SS-S-EEEEEEPPPPPPPPP--SSSPPPP------EEETTTEEEPPPPPPPPPPTTSPPPPPPPPP-EESSSEEEE-SSPPPPPPPP-TTPPPPPPPPP-EEEEEEESS---SSEEEEEPPPPPPPPP-STTPPPPPPPPP-EEEEEEPPPPPEEEEEEEEEEE-GGG-EEEEEEEEEEETTEEEEEEEEEEESS-GGGTTT-TT--EEEEEEE-

Organism: NCBI:txid1618671